Protein AF-A0A6A6PEJ7-F1 (afdb_monomer_lite)

InterPro domains:
  IPR013744 Fusarinine C esterase SidJ [PF08538] (1-229)
  IPR013744 Fusarinine C esterase SidJ [PTHR31591] (1-233)
  IPR029058 Alpha/Beta hydrolase fold [G3DSA:3.40.50.1820] (1-227)
  IPR029058 Alpha/Beta hydrolase fold [SSF53474] (1-220)

Foldseek 3Di:
DAAELRLLVVLCLQQNDLDPDPPDPDDDDDDDDDDDDDDDDPDPPVVVRDRDADLAEEYAAHAQLQLLCCLQQPDVRLVVVLVVLCPVAVVVVNQQDWDPLVQCCSRVNSPDTDGSLVSNLSNCVVQPRSSGQQDQPRDLVVLCSGLLQNCVRRVNYEYAYEHEPAAPSHDPPDPQQVSQVSSVVSNLQSQHFYPPVLHGYQYQAYRVNVPTDPVSVVSNVVSVVVVVVCSVVVVGGRDDND

Radius of gyration: 20.55 Å; chains: 1; bounding box: 44×57×50 Å

Structure (mmCIF, N/CA/C/O backbone):
data_AF-A0A6A6PEJ7-F1
#
_entry.id   AF-A0A6A6PEJ7-F1
#
loop_
_atom_site.group_PDB
_atom_site.id
_atom_site.type_symbol
_atom_site.label_atom_id
_atom_site.label_alt_id
_atom_site.label_comp_id
_atom_site.label_asym_id
_atom_site.label_entity_id
_atom_site.label_seq_id
_atom_site.pdbx_PDB_ins_code
_atom_site.Cartn_x
_atom_site.Cartn_y
_atom_site.Cartn_z
_atom_site.occupancy
_atom_site.B_iso_or_equiv
_atom_site.auth_seq_id
_atom_site.auth_comp_id
_atom_site.auth_asym_id
_atom_site.auth_atom_id
_atom_site.pdbx_PDB_model_num
ATOM 1 N N . MET A 1 1 ? -4.433 -9.647 7.833 1.00 97.25 1 MET A N 1
ATOM 2 C CA . MET A 1 1 ? -3.375 -8.632 8.016 1.00 97.25 1 MET A CA 1
ATOM 3 C C . MET A 1 1 ? -2.346 -8.852 6.930 1.00 97.25 1 MET A C 1
ATOM 5 O O . MET A 1 1 ? -1.822 -9.955 6.850 1.00 97.25 1 MET A O 1
ATOM 9 N N . GLY A 1 2 ? -2.119 -7.848 6.091 1.00 97.88 2 GLY A N 1
ATOM 10 C CA . GLY A 1 2 ? -1.023 -7.830 5.128 1.00 97.88 2 GLY A CA 1
ATOM 11 C C . GLY A 1 2 ? 0.210 -7.179 5.748 1.00 97.88 2 GLY A C 1
ATOM 12 O O . GLY A 1 2 ? 0.082 -6.204 6.489 1.00 97.88 2 GLY A O 1
ATOM 13 N N . HIS A 1 3 ? 1.383 -7.732 5.454 1.00 97.25 3 HIS A N 1
ATOM 14 C CA . HIS A 1 3 ? 2.688 -7.140 5.748 1.00 97.25 3 HIS A CA 1
ATOM 15 C C . HIS A 1 3 ? 3.443 -6.969 4.434 1.00 97.25 3 HIS A C 1
ATOM 17 O O . HIS A 1 3 ? 3.471 -7.923 3.651 1.00 97.25 3 HIS A O 1
ATOM 23 N N . SER A 1 4 ? 4.089 -5.816 4.218 1.00 94.44 4 SER A N 1
ATOM 24 C CA . SER A 1 4 ? 4.912 -5.578 3.023 1.00 94.44 4 SER A CA 1
ATOM 25 C C . SER A 1 4 ? 4.089 -5.853 1.752 1.00 94.44 4 SER A C 1
ATOM 27 O O . SER A 1 4 ? 2.937 -5.424 1.681 1.00 94.44 4 SER A O 1
ATOM 29 N N . THR A 1 5 ? 4.615 -6.645 0.815 1.00 91.38 5 THR A N 1
ATOM 30 C CA . THR A 1 5 ? 3.936 -7.112 -0.410 1.00 91.38 5 THR A CA 1
ATOM 31 C C . THR A 1 5 ? 2.616 -7.865 -0.174 1.00 91.38 5 THR A C 1
ATOM 33 O O . THR A 1 5 ? 1.776 -7.968 -1.065 1.00 91.38 5 THR A O 1
ATOM 36 N N . GLY A 1 6 ? 2.370 -8.377 1.036 1.00 94.69 6 GLY A N 1
ATOM 37 C CA . GLY A 1 6 ? 1.073 -8.953 1.411 1.00 94.69 6 GLY A CA 1
ATOM 38 C C . GLY A 1 6 ? -0.039 -7.905 1.577 1.00 94.69 6 GLY A C 1
ATOM 39 O O . GLY A 1 6 ? -1.221 -8.254 1.689 1.00 94.69 6 GLY A O 1
ATOM 40 N N . CYS A 1 7 ? 0.301 -6.612 1.608 1.00 97.88 7 CYS A N 1
ATOM 41 C CA . CYS A 1 7 ? -0.682 -5.529 1.587 1.00 97.88 7 CYS A CA 1
ATOM 42 C C . CYS A 1 7 ? -1.411 -5.461 0.238 1.00 97.88 7 CYS A C 1
ATOM 44 O O . CYS A 1 7 ? -2.611 -5.196 0.223 1.00 97.88 7 CYS A O 1
ATOM 46 N N . GLN A 1 8 ? -0.725 -5.769 -0.863 1.00 95.69 8 GLN A N 1
ATOM 47 C CA . GLN A 1 8 ? -1.250 -5.838 -2.225 1.00 95.69 8 GLN A CA 1
ATOM 48 C C . GLN A 1 8 ? -2.297 -6.947 -2.294 1.00 95.69 8 GLN A C 1
ATOM 50 O O . GLN A 1 8 ? -3.404 -6.710 -2.759 1.00 95.69 8 GLN A O 1
ATOM 55 N N . ASP A 1 9 ? -2.013 -8.118 -1.717 1.00 94.88 9 ASP A N 1
ATOM 56 C CA . ASP A 1 9 ? -2.973 -9.226 -1.663 1.00 94.88 9 ASP A CA 1
ATOM 57 C C . ASP A 1 9 ? -4.196 -8.879 -0.798 1.00 94.88 9 ASP A C 1
ATOM 59 O O . ASP A 1 9 ? -5.329 -9.213 -1.146 1.00 94.88 9 ASP A O 1
ATOM 63 N N . THR A 1 10 ? -3.990 -8.160 0.313 1.00 97.31 10 THR A N 1
ATOM 64 C CA . THR A 1 10 ? -5.092 -7.674 1.162 1.00 97.31 10 THR A CA 1
ATOM 65 C C . THR A 1 10 ? -5.962 -6.671 0.404 1.00 97.31 10 THR A C 1
ATOM 67 O O . THR A 1 10 ? -7.188 -6.791 0.413 1.00 97.31 10 THR A O 1
ATOM 70 N N . MET A 1 11 ? -5.351 -5.711 -0.294 1.00 97.06 11 MET A N 1
ATOM 71 C CA . MET A 1 11 ? -6.068 -4.766 -1.148 1.00 97.06 11 MET A CA 1
ATOM 72 C C . MET A 1 11 ? -6.797 -5.498 -2.267 1.00 97.06 11 MET A C 1
ATOM 74 O O . MET A 1 11 ? -8.004 -5.327 -2.415 1.00 97.06 11 MET A O 1
ATOM 78 N N . GLN A 1 12 ? -6.123 -6.393 -2.982 1.00 95.44 12 GLN A N 1
ATOM 79 C CA . GLN A 1 12 ? -6.719 -7.173 -4.054 1.00 95.44 12 GLN A CA 1
ATOM 80 C C . GLN A 1 12 ? -7.889 -8.017 -3.553 1.00 95.44 12 GLN A C 1
ATOM 82 O O . GLN A 1 12 ? -8.887 -8.128 -4.262 1.00 95.44 12 GLN A O 1
ATOM 87 N N . TYR A 1 13 ? -7.833 -8.566 -2.335 1.00 95.50 13 TYR A N 1
ATOM 88 C CA . TYR A 1 13 ? -8.953 -9.272 -1.712 1.00 95.50 13 TYR A CA 1
ATOM 89 C C . TYR A 1 13 ? -10.160 -8.354 -1.461 1.00 95.50 13 TYR A C 1
ATOM 91 O O . TYR A 1 13 ? -11.293 -8.746 -1.752 1.00 95.50 13 TYR A O 1
ATOM 99 N N . LEU A 1 14 ? -9.921 -7.141 -0.952 1.00 94.75 14 LEU A N 1
ATOM 100 C CA . LEU A 1 14 ? -10.964 -6.173 -0.601 1.00 94.75 14 LEU A CA 1
ATOM 101 C C . LEU A 1 14 ? -11.572 -5.478 -1.827 1.00 94.75 14 LEU A C 1
ATOM 103 O O . LEU A 1 14 ? -12.790 -5.361 -1.922 1.00 94.75 14 LEU A O 1
ATOM 107 N N . VAL A 1 15 ? -10.740 -5.002 -2.758 1.00 93.44 15 VAL A N 1
ATOM 108 C CA . VAL A 1 15 ? -11.160 -4.129 -3.870 1.00 93.44 15 VAL A CA 1
ATOM 109 C C . VAL A 1 15 ? -11.188 -4.821 -5.229 1.00 93.44 15 VAL A C 1
ATOM 111 O O . VAL A 1 15 ? -11.891 -4.362 -6.141 1.00 93.44 15 VAL A O 1
ATOM 114 N N . GLY A 1 16 ? -10.474 -5.938 -5.371 1.00 86.06 16 GLY A N 1
ATOM 115 C CA . GLY A 1 16 ? -10.508 -6.754 -6.578 1.00 86.06 16 GLY A CA 1
ATOM 116 C C . GLY A 1 16 ? -11.916 -7.282 -6.844 1.00 86.06 16 GLY A C 1
ATOM 117 O O . GLY A 1 16 ? -12.706 -7.513 -5.926 1.00 86.06 16 GLY A O 1
ATOM 118 N N . GLY A 1 17 ? -12.265 -7.446 -8.120 1.00 73.00 17 GLY A N 1
ATOM 119 C CA . GLY A 1 17 ? -13.552 -8.029 -8.484 1.00 73.00 17 GLY A CA 1
ATOM 120 C C . GLY A 1 17 ? -13.703 -9.424 -7.873 1.00 73.00 17 GLY A C 1
ATOM 121 O O . GLY A 1 17 ? -12.785 -10.241 -7.951 1.00 73.00 17 GLY A O 1
ATOM 122 N N . SER A 1 18 ? -14.865 -9.719 -7.284 1.00 53.50 18 SER A N 1
ATOM 123 C CA . SER A 1 18 ? -15.295 -11.107 -7.111 1.00 53.50 18 SER A CA 1
ATOM 124 C C . SER A 1 18 ? -15.441 -11.655 -8.524 1.00 53.50 18 SER A C 1
ATOM 126 O O . SER A 1 18 ? -16.380 -11.288 -9.227 1.00 53.50 18 SER A O 1
ATOM 128 N N . GLY A 1 19 ? -14.447 -12.395 -9.006 1.00 42.75 19 GLY A N 1
ATOM 129 C CA . GLY A 1 19 ? -14.480 -12.961 -10.342 1.00 42.75 19 GLY A CA 1
ATOM 130 C C . GLY A 1 19 ? -15.671 -13.904 -10.462 1.00 42.75 19 GLY A C 1
ATOM 131 O O . GLY A 1 19 ? -15.555 -15.083 -10.154 1.00 42.75 19 GLY A O 1
ATOM 132 N N . GLY A 1 20 ? -16.805 -13.407 -10.957 1.00 33.50 20 GLY A N 1
ATOM 133 C CA . GLY A 1 20 ? -17.580 -14.208 -11.884 1.00 33.50 20 GLY A CA 1
ATOM 134 C C . GLY A 1 20 ? -16.619 -14.488 -13.023 1.00 33.50 20 GLY A C 1
ATOM 135 O O . GLY A 1 20 ? -16.161 -13.544 -13.670 1.00 33.50 20 GLY A O 1
ATOM 136 N N . ALA A 1 21 ? -16.208 -15.747 -13.165 1.00 30.80 21 ALA A N 1
ATOM 137 C CA . ALA A 1 21 ? -15.390 -16.177 -14.281 1.00 30.80 21 ALA A CA 1
ATOM 138 C C . ALA A 1 21 ? -15.953 -15.516 -15.544 1.00 30.80 21 ALA A C 1
ATOM 140 O O . ALA A 1 21 ? -17.129 -15.699 -15.869 1.00 30.80 21 ALA A O 1
ATOM 141 N N . LYS A 1 22 ? -15.145 -14.702 -16.235 1.00 31.23 22 LYS A N 1
ATOM 142 C CA . LYS A 1 22 ? -15.440 -14.436 -17.640 1.00 31.23 22 LYS A CA 1
ATOM 143 C C . LYS A 1 22 ? -15.535 -15.823 -18.254 1.00 31.23 22 LYS A C 1
ATOM 145 O O . LYS A 1 22 ? -14.577 -16.581 -18.127 1.00 31.23 22 LYS A O 1
ATOM 150 N N . ALA A 1 23 ? -16.703 -16.170 -18.790 1.00 33.72 23 ALA A N 1
ATOM 151 C CA . ALA A 1 23 ? -16.893 -17.402 -19.530 1.00 33.72 23 ALA A CA 1
ATOM 152 C C . ALA A 1 23 ? -15.835 -17.410 -20.636 1.00 33.72 23 ALA A C 1
ATOM 154 O O . ALA A 1 23 ? -15.958 -16.701 -21.632 1.00 33.72 23 ALA A O 1
ATOM 155 N N . GLY A 1 24 ? -14.731 -18.106 -20.374 1.00 31.00 24 GLY A N 1
ATOM 156 C CA . GLY A 1 24 ? -13.771 -18.458 -21.391 1.00 31.00 24 GLY A CA 1
ATOM 157 C C . GLY A 1 24 ? -14.501 -19.404 -22.318 1.00 31.00 24 GLY A C 1
ATOM 158 O O . GLY A 1 24 ? -15.111 -20.368 -21.857 1.00 31.00 24 GLY A O 1
ATOM 159 N N . ASP A 1 25 ? -14.487 -19.059 -23.595 1.00 34.16 25 ASP A N 1
ATOM 160 C CA . ASP A 1 25 ? -14.886 -19.913 -24.698 1.00 34.16 25 ASP A CA 1
ATOM 161 C C . ASP A 1 25 ? -14.076 -21.216 -24.601 1.00 34.16 25 ASP A C 1
ATOM 163 O O . ASP A 1 25 ? -12.908 -21.289 -24.988 1.00 34.16 25 ASP A O 1
ATOM 167 N N . ALA A 1 26 ? -14.649 -22.212 -23.924 1.00 35.78 26 ALA A N 1
ATOM 168 C CA . ALA A 1 26 ? -14.044 -23.516 -23.749 1.00 35.78 26 ALA A CA 1
ATOM 169 C C . ALA A 1 26 ? -14.282 -24.290 -25.042 1.00 35.78 26 ALA A C 1
ATOM 171 O O . ALA A 1 26 ? -15.325 -24.915 -25.226 1.00 35.78 26 ALA A O 1
ATOM 172 N N . GLY A 1 27 ? -13.298 -24.216 -25.938 1.00 30.84 27 GLY A N 1
ATOM 173 C CA . GLY A 1 27 ? -13.184 -25.137 -27.055 1.00 30.84 27 GLY A CA 1
ATOM 174 C C . GLY A 1 27 ? -13.257 -26.575 -26.546 1.00 30.84 27 GLY A C 1
ATOM 175 O O . GLY A 1 27 ? -12.476 -26.990 -25.685 1.00 30.84 27 GLY A O 1
ATOM 176 N N . GLU A 1 28 ? -14.227 -27.319 -27.069 1.00 32.16 28 GLU A N 1
ATOM 177 C CA . GLU A 1 28 ? -14.393 -28.744 -26.827 1.00 32.16 28 GLU A CA 1
ATOM 178 C C . GLU A 1 28 ? -13.111 -29.495 -27.211 1.00 32.16 28 GLU A C 1
ATOM 180 O O . GLU A 1 28 ? -12.709 -29.543 -28.373 1.00 32.16 28 GLU A O 1
ATOM 185 N N . SER A 1 29 ? -12.486 -30.142 -26.233 1.00 31.77 29 SER A N 1
ATOM 186 C CA . SER A 1 29 ? -11.655 -31.314 -26.488 1.00 31.77 29 SER A CA 1
ATOM 187 C C . SER A 1 29 ? -11.998 -32.358 -25.435 1.00 31.77 29 SER A C 1
ATOM 189 O O . SER A 1 29 ? -11.681 -32.230 -24.255 1.00 31.77 29 SER A O 1
ATOM 191 N N . GLY A 1 30 ? -12.774 -33.350 -25.866 1.00 31.81 30 GLY A N 1
ATOM 192 C CA . GLY A 1 30 ? -13.192 -34.461 -25.030 1.00 31.81 30 GLY A CA 1
ATOM 193 C C . GLY A 1 30 ? -12.045 -35.431 -24.785 1.00 31.81 30 GLY A C 1
ATOM 194 O O . GLY A 1 30 ? -11.348 -35.806 -25.725 1.00 31.81 30 GLY A O 1
ATOM 195 N N . VAL A 1 31 ? -11.911 -35.882 -23.538 1.00 33.41 31 VAL A N 1
ATOM 196 C CA . VAL A 1 31 ? -11.365 -37.204 -23.219 1.00 33.41 31 VAL A CA 1
ATOM 197 C C . VAL A 1 31 ? -12.094 -37.744 -21.984 1.00 33.41 31 VAL A C 1
ATOM 199 O O . VAL A 1 31 ? -12.173 -37.079 -20.952 1.00 33.41 31 VAL A O 1
ATOM 202 N N . ASP A 1 32 ? -12.648 -38.944 -22.135 1.00 33.06 32 ASP A N 1
ATOM 203 C CA . ASP A 1 32 ? -13.360 -39.726 -21.127 1.00 33.06 32 ASP A CA 1
ATOM 204 C C . ASP A 1 32 ? -12.475 -40.182 -19.954 1.00 33.06 32 ASP A C 1
ATOM 206 O O . ASP A 1 32 ? -11.323 -40.574 -20.139 1.00 33.06 32 ASP A O 1
ATOM 210 N N . GLY A 1 33 ? -13.099 -40.299 -18.774 1.00 28.41 33 GLY A N 1
ATOM 211 C CA . GLY A 1 33 ? -12.807 -41.389 -17.836 1.00 28.41 33 GLY A CA 1
ATOM 212 C C . GLY A 1 33 ? -12.278 -40.998 -16.454 1.00 28.41 33 GLY A C 1
ATOM 213 O O . GLY A 1 33 ? -11.084 -40.794 -16.279 1.00 28.41 33 GLY A O 1
ATOM 214 N N . ALA A 1 34 ? -13.163 -41.014 -15.450 1.00 30.83 34 ALA A N 1
ATOM 215 C CA . ALA A 1 34 ? -13.108 -41.912 -14.281 1.00 30.83 34 ALA A CA 1
ATOM 216 C C . ALA A 1 34 ? -13.987 -41.366 -13.140 1.00 30.83 34 ALA A C 1
ATOM 218 O O . ALA A 1 34 ? -13.735 -40.300 -12.583 1.00 30.83 34 ALA A O 1
ATOM 219 N N . MET A 1 35 ? -15.026 -42.127 -12.788 1.00 38.50 35 MET A N 1
ATOM 220 C CA . MET A 1 35 ? -15.861 -41.906 -11.607 1.00 38.50 35 MET A CA 1
ATOM 221 C C . MET A 1 35 ? -15.032 -42.067 -10.329 1.00 38.50 35 MET A C 1
ATOM 223 O O . MET A 1 35 ? -14.482 -43.142 -10.093 1.00 38.50 35 MET A O 1
ATOM 227 N N . VAL A 1 36 ? -15.016 -41.041 -9.476 1.00 36.97 36 VAL A N 1
ATOM 228 C CA . VAL A 1 36 ? -14.641 -41.179 -8.065 1.00 36.97 36 VAL A CA 1
ATOM 229 C C . VAL A 1 36 ? -15.663 -40.431 -7.208 1.00 36.97 36 VAL A C 1
ATOM 231 O O . VAL A 1 36 ? -15.794 -39.215 -7.292 1.00 36.97 36 VAL A O 1
ATOM 234 N N . ASP A 1 37 ? -16.419 -41.241 -6.471 1.00 31.56 37 ASP A N 1
ATOM 235 C CA . ASP A 1 37 ? -17.100 -41.029 -5.189 1.00 31.56 37 ASP A CA 1
ATOM 236 C C . ASP A 1 37 ? -17.475 -39.585 -4.782 1.00 31.56 37 ASP A C 1
ATOM 238 O O . ASP A 1 37 ? -16.642 -38.777 -4.366 1.00 31.56 37 ASP A O 1
ATOM 242 N N . GLN A 1 38 ? -18.775 -39.280 -4.860 1.00 34.19 38 GLN A N 1
ATOM 243 C CA . GLN A 1 38 ? -19.366 -38.034 -4.375 1.00 34.19 38 GLN A CA 1
ATOM 244 C C . GLN A 1 38 ? -19.678 -38.149 -2.877 1.00 34.19 38 GLN A C 1
ATOM 246 O O . GLN A 1 38 ? -20.780 -38.521 -2.484 1.00 34.19 38 GLN A O 1
ATOM 251 N N . GLY A 1 39 ? -18.710 -37.777 -2.039 1.00 30.83 39 GLY A N 1
ATOM 252 C CA . GLY A 1 39 ? -18.982 -37.388 -0.658 1.00 30.83 39 GLY A CA 1
ATOM 253 C C . GLY A 1 39 ? -19.657 -36.014 -0.626 1.00 30.83 39 GLY A C 1
ATOM 254 O O . GLY A 1 39 ? -19.090 -35.027 -1.100 1.00 30.83 39 GLY A O 1
ATOM 255 N N . GLU A 1 40 ? -20.873 -35.969 -0.087 1.00 42.22 40 GLU A N 1
ATOM 256 C CA . GLU A 1 40 ? -21.742 -34.798 0.048 1.00 42.22 40 GLU A CA 1
ATOM 257 C C . GLU A 1 40 ? -20.996 -33.556 0.575 1.00 42.22 40 GLU A C 1
ATOM 259 O O . GLU A 1 40 ? -20.579 -33.476 1.730 1.00 42.22 40 GLU A O 1
ATOM 264 N N . ARG A 1 41 ? -20.855 -32.539 -0.281 1.00 43.00 41 ARG A N 1
ATOM 265 C CA . ARG A 1 41 ? -20.676 -31.149 0.147 1.00 43.00 41 ARG A CA 1
ATOM 266 C C . ARG A 1 41 ? -21.837 -30.351 -0.413 1.00 43.00 41 ARG A C 1
ATOM 268 O O . ARG A 1 41 ? -21.814 -29.934 -1.570 1.00 43.00 41 ARG A O 1
ATOM 275 N N . GLU A 1 42 ? -22.853 -30.158 0.419 1.00 42.88 42 GLU A N 1
ATOM 276 C CA . GLU A 1 42 ? -23.918 -29.191 0.183 1.00 42.88 42 GLU A CA 1
ATOM 277 C C . GLU A 1 42 ? -23.319 -27.778 0.168 1.00 42.88 42 GLU A C 1
ATOM 279 O O . GLU A 1 42 ? -23.178 -27.105 1.184 1.00 42.88 42 GLU A O 1
ATOM 284 N N . GLY A 1 43 ? -22.914 -27.338 -1.017 1.0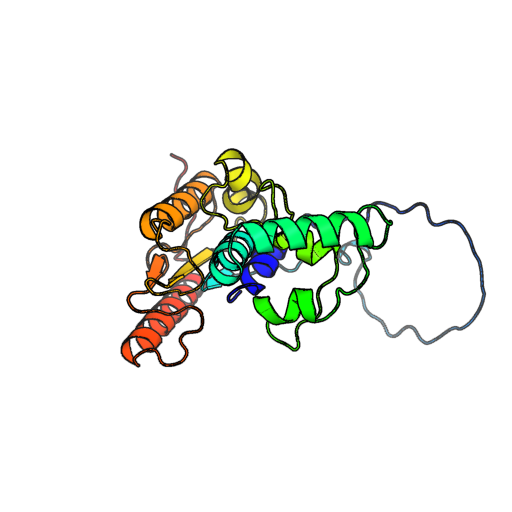0 39.84 43 GLY A N 1
ATOM 285 C CA . GLY A 1 43 ? -22.580 -25.958 -1.322 1.00 39.84 43 GLY A CA 1
ATOM 286 C C . GLY A 1 43 ? -23.082 -25.684 -2.727 1.00 39.84 43 GLY A C 1
ATOM 287 O O . GLY A 1 43 ? -22.562 -26.240 -3.696 1.00 39.84 43 GLY A O 1
ATOM 288 N N . THR A 1 44 ? -24.141 -24.885 -2.848 1.00 37.22 44 THR A N 1
ATOM 289 C CA . THR A 1 44 ? -24.693 -24.528 -4.160 1.00 37.22 44 THR A CA 1
ATOM 290 C C . THR A 1 44 ? -23.616 -23.851 -5.018 1.00 37.22 44 THR A C 1
ATOM 292 O O . THR A 1 44 ? -22.752 -23.135 -4.513 1.00 37.22 44 THR A O 1
ATOM 295 N N . SER A 1 45 ? -23.670 -24.049 -6.338 1.00 44.03 45 SER A N 1
ATOM 296 C CA . SER A 1 45 ? -22.759 -23.445 -7.328 1.00 44.03 45 SER A CA 1
ATOM 297 C C . SER A 1 45 ? -22.617 -21.913 -7.221 1.00 44.03 45 SER A C 1
ATOM 299 O O . SER A 1 45 ? -21.693 -21.357 -7.808 1.00 44.03 45 SER A O 1
ATOM 301 N N . ALA A 1 46 ? -23.510 -21.235 -6.493 1.00 43.69 46 ALA A N 1
ATOM 302 C CA . ALA A 1 46 ? -23.479 -19.796 -6.247 1.00 43.69 46 ALA A CA 1
ATOM 303 C C . ALA A 1 46 ? -22.411 -19.356 -5.225 1.00 43.69 46 ALA A C 1
ATOM 305 O O . ALA A 1 46 ? -22.063 -18.178 -5.192 1.00 43.69 46 ALA A O 1
ATOM 306 N N . ASP A 1 47 ? -21.879 -20.274 -4.410 1.00 45.97 47 ASP A N 1
ATOM 307 C CA . ASP A 1 47 ? -20.882 -19.953 -3.376 1.00 45.97 47 ASP A CA 1
ATOM 308 C C . ASP A 1 47 ? -19.432 -20.047 -3.895 1.00 45.97 47 ASP A C 1
ATOM 310 O O . ASP A 1 47 ? -18.492 -19.490 -3.327 1.00 45.97 47 ASP A O 1
ATOM 314 N N . ARG A 1 48 ? -19.236 -20.692 -5.054 1.00 41.38 48 ARG A N 1
ATOM 315 C CA . ARG A 1 48 ? -17.942 -20.796 -5.746 1.00 41.38 48 ARG A CA 1
ATOM 316 C C . ARG A 1 48 ? -17.611 -19.490 -6.476 1.00 41.38 48 ARG A C 1
ATOM 318 O O . ARG A 1 48 ? -17.641 -19.425 -7.699 1.00 41.38 48 ARG A O 1
ATOM 325 N N . GLY A 1 49 ? -17.325 -18.431 -5.727 1.00 58.09 49 GLY A N 1
ATOM 326 C CA . GLY A 1 49 ? -16.913 -17.144 -6.303 1.00 58.09 49 GLY A CA 1
ATOM 327 C C . GLY A 1 49 ? -17.046 -15.943 -5.374 1.00 58.09 49 GLY A C 1
ATOM 328 O O . GLY A 1 49 ? -16.501 -14.877 -5.673 1.00 58.09 49 GLY A O 1
ATOM 329 N N . ARG A 1 50 ? -17.729 -16.090 -4.231 1.00 76.19 50 ARG A N 1
ATOM 330 C CA . ARG A 1 50 ? -17.842 -15.018 -3.244 1.00 76.19 50 ARG A CA 1
ATOM 331 C C . ARG A 1 50 ? -16.734 -15.155 -2.206 1.00 76.19 50 ARG A C 1
ATOM 333 O O . ARG A 1 50 ? -16.650 -16.141 -1.484 1.00 76.19 50 ARG A O 1
ATOM 340 N N . ARG A 1 51 ? -15.866 -14.147 -2.141 1.00 87.69 51 ARG A N 1
ATOM 341 C CA . ARG A 1 51 ? -14.843 -14.049 -1.096 1.00 87.69 51 ARG A CA 1
ATOM 342 C C . ARG A 1 51 ? -15.528 -13.932 0.274 1.00 87.69 51 ARG A C 1
ATOM 344 O O . ARG A 1 51 ? -16.435 -13.102 0.397 1.00 87.69 51 ARG A O 1
ATOM 351 N N . PRO A 1 52 ? -15.121 -14.719 1.287 1.00 91.44 52 PRO A N 1
ATOM 352 C CA . PRO A 1 52 ? -15.601 -14.549 2.652 1.00 91.44 52 PRO A CA 1
ATOM 353 C C . PRO A 1 52 ? -15.463 -13.104 3.142 1.00 91.44 52 PRO A C 1
ATOM 355 O O . PRO A 1 52 ? -14.472 -12.426 2.854 1.00 91.44 52 PRO A O 1
ATOM 358 N N . LYS A 1 53 ? -16.452 -12.634 3.901 1.00 91.31 53 LYS A N 1
ATOM 359 C CA . LYS A 1 53 ? -16.366 -11.335 4.573 1.00 91.31 53 LYS A CA 1
ATOM 360 C C . LYS A 1 53 ? -15.213 -11.357 5.587 1.00 91.31 53 LYS A C 1
ATOM 362 O O . LYS A 1 53 ? -14.996 -12.368 6.247 1.00 91.31 53 LYS A O 1
ATOM 367 N N . LEU A 1 54 ? -14.510 -10.232 5.713 1.00 94.62 54 LEU A N 1
ATOM 368 C CA . LEU A 1 54 ? -13.522 -10.000 6.767 1.00 94.62 54 LEU A CA 1
ATOM 369 C C . LEU A 1 54 ? -14.108 -9.061 7.827 1.00 94.62 54 LEU A C 1
ATOM 371 O O . LEU A 1 54 ? -14.695 -8.038 7.474 1.00 94.62 54 LEU A O 1
ATOM 375 N N . ASP A 1 55 ? -13.895 -9.368 9.105 1.00 96.44 55 ASP A N 1
ATOM 376 C CA . ASP A 1 55 ? -14.298 -8.497 10.224 1.00 96.44 55 ASP A CA 1
ATOM 377 C C . ASP A 1 55 ? -13.351 -7.302 10.423 1.00 96.44 55 ASP A C 1
ATOM 379 O O . ASP A 1 55 ? -13.676 -6.349 11.122 1.00 96.44 55 ASP A O 1
ATOM 383 N N . GLY A 1 56 ? -12.183 -7.327 9.777 1.00 97.31 56 GLY A N 1
ATOM 384 C CA . GLY A 1 56 ? -11.239 -6.217 9.745 1.00 97.31 56 GLY A CA 1
ATOM 385 C C . GLY A 1 56 ? -10.021 -6.504 8.871 1.00 97.31 56 GLY A C 1
ATOM 386 O O . GLY A 1 56 ? -9.678 -7.659 8.603 1.00 97.31 56 GLY A O 1
ATOM 387 N N . ALA A 1 57 ? -9.343 -5.446 8.434 1.00 98.31 57 ALA A N 1
ATOM 388 C CA . ALA A 1 57 ? -8.117 -5.523 7.651 1.00 98.31 57 ALA A CA 1
ATOM 389 C C . ALA A 1 57 ? -7.035 -4.597 8.217 1.00 98.31 57 ALA A C 1
ATOM 391 O O . ALA A 1 57 ? -7.285 -3.445 8.556 1.00 98.31 57 ALA A O 1
ATOM 392 N N . ILE A 1 58 ? -5.804 -5.103 8.281 1.00 98.81 58 ILE A N 1
ATOM 393 C CA . ILE A 1 58 ? -4.623 -4.342 8.701 1.00 98.81 58 ILE A CA 1
ATOM 394 C C . ILE A 1 58 ? -3.628 -4.371 7.549 1.00 98.81 58 ILE A C 1
ATOM 396 O O . ILE A 1 58 ? -3.313 -5.461 7.061 1.00 98.81 58 ILE A O 1
ATOM 400 N N . LEU A 1 59 ? -3.143 -3.197 7.153 1.00 98.81 59 LEU A N 1
ATOM 401 C CA . LEU A 1 59 ? -2.060 -3.015 6.191 1.00 98.81 59 LEU A CA 1
ATOM 402 C C . LEU A 1 59 ? -0.829 -2.508 6.949 1.00 98.81 59 LEU A C 1
ATOM 404 O O . LEU A 1 59 ? -0.813 -1.356 7.384 1.00 98.81 59 LEU A O 1
ATOM 408 N N . GLN A 1 60 ? 0.174 -3.364 7.150 1.00 98.69 60 GLN A N 1
ATOM 409 C CA . GLN A 1 60 ? 1.405 -3.008 7.858 1.00 98.69 60 GLN A CA 1
ATOM 410 C C . GLN A 1 60 ? 2.590 -2.912 6.897 1.00 98.69 60 GLN A C 1
ATOM 412 O O . GLN A 1 60 ? 2.863 -3.836 6.134 1.00 98.69 60 GLN A O 1
ATOM 417 N N . ALA A 1 61 ? 3.289 -1.778 6.959 1.00 98.06 61 ALA A N 1
ATOM 418 C CA . ALA A 1 61 ? 4.272 -1.358 5.963 1.00 98.06 61 ALA A CA 1
ATOM 419 C C . ALA A 1 61 ? 3.749 -1.464 4.508 1.00 98.06 61 ALA A C 1
ATOM 421 O O . ALA A 1 61 ? 4.386 -2.125 3.684 1.00 98.06 61 ALA A O 1
ATOM 422 N N . PRO A 1 62 ? 2.589 -0.849 4.176 1.00 98.06 62 PRO A N 1
ATOM 423 C CA . PRO A 1 62 ? 2.103 -0.793 2.799 1.00 98.06 62 PRO A CA 1
ATOM 424 C C . PRO A 1 62 ? 2.941 0.211 1.998 1.00 98.06 62 PRO A C 1
ATOM 426 O O . PRO A 1 62 ? 2.601 1.389 1.912 1.00 98.06 62 PRO A O 1
ATOM 429 N N . VAL A 1 63 ? 4.071 -0.249 1.469 1.00 97.12 63 VAL A N 1
ATOM 430 C CA . VAL A 1 63 ? 4.994 0.549 0.650 1.00 97.12 63 VAL A CA 1
ATOM 431 C C . VAL A 1 63 ? 4.807 0.230 -0.829 1.00 97.12 63 VAL A C 1
ATOM 433 O O . VAL A 1 63 ? 4.341 -0.853 -1.185 1.00 97.12 63 VAL A O 1
ATOM 436 N N . SER A 1 64 ? 5.183 1.167 -1.694 1.00 97.56 64 SER A N 1
ATOM 437 C CA . SER A 1 64 ? 5.237 0.927 -3.133 1.00 97.56 64 SER A CA 1
ATOM 438 C C . SER A 1 64 ? 6.428 0.049 -3.497 1.00 97.56 64 SER A C 1
ATOM 440 O O . SER A 1 64 ? 7.575 0.427 -3.254 1.00 97.56 64 SER A O 1
ATOM 442 N N . ASP A 1 65 ? 6.163 -1.092 -4.136 1.00 95.06 65 ASP A N 1
ATOM 443 C CA . ASP A 1 65 ? 7.225 -1.922 -4.706 1.00 95.06 65 ASP A CA 1
ATOM 444 C C . ASP A 1 65 ? 7.968 -1.195 -5.820 1.00 95.06 65 ASP A C 1
ATOM 446 O O . ASP A 1 65 ? 9.184 -1.315 -5.906 1.00 95.06 65 ASP A O 1
ATOM 450 N N . ARG A 1 66 ? 7.278 -0.390 -6.633 1.00 96.12 66 ARG A N 1
ATOM 451 C CA . ARG A 1 66 ? 7.914 0.433 -7.664 1.00 96.12 66 ARG A CA 1
ATOM 452 C C . ARG A 1 66 ? 8.906 1.423 -7.070 1.00 96.12 66 ARG A C 1
ATOM 454 O O . ARG A 1 66 ? 10.044 1.503 -7.523 1.00 96.12 66 ARG A O 1
ATOM 461 N N . GLU A 1 67 ? 8.493 2.194 -6.069 1.00 96.31 67 GLU A N 1
ATOM 462 C CA . GLU A 1 67 ? 9.377 3.184 -5.446 1.00 96.31 67 GLU A CA 1
ATOM 463 C C . GLU A 1 67 ? 10.526 2.498 -4.699 1.00 96.31 67 GLU A C 1
ATOM 465 O O . GLU A 1 67 ? 11.665 2.950 -4.798 1.00 96.31 67 GLU A O 1
ATOM 470 N N . ALA A 1 68 ? 10.263 1.357 -4.053 1.00 93.88 68 ALA A N 1
ATOM 471 C CA . ALA A 1 68 ? 11.297 0.523 -3.450 1.00 93.88 68 ALA A CA 1
ATOM 472 C C . ALA A 1 68 ? 12.281 -0.032 -4.496 1.00 93.88 68 ALA A C 1
ATOM 474 O O . ALA A 1 68 ? 13.491 -0.018 -4.278 1.00 93.88 68 ALA A O 1
ATOM 475 N N . MET A 1 69 ? 11.793 -0.484 -5.654 1.00 92.88 69 MET A N 1
ATOM 476 C CA . MET A 1 69 ? 12.620 -0.939 -6.773 1.00 92.88 69 MET A CA 1
ATOM 477 C C . MET A 1 69 ? 13.525 0.182 -7.280 1.00 92.88 69 MET A C 1
ATOM 479 O O . MET A 1 69 ? 14.718 -0.048 -7.477 1.00 92.88 69 MET A O 1
ATOM 483 N N . VAL A 1 70 ? 12.981 1.386 -7.471 1.00 92.81 70 VAL A N 1
ATOM 484 C CA . VAL A 1 70 ? 13.753 2.554 -7.912 1.00 92.81 70 VAL A CA 1
ATOM 485 C C . VAL A 1 70 ? 14.812 2.932 -6.875 1.00 92.81 70 VAL A C 1
ATOM 487 O O . VAL A 1 70 ? 15.959 3.159 -7.256 1.00 92.81 70 VAL A O 1
ATOM 490 N N . GLU A 1 71 ? 14.472 2.935 -5.584 1.00 91.06 71 GLU A N 1
ATOM 491 C CA . GLU A 1 71 ? 15.412 3.217 -4.488 1.00 91.06 71 GLU A CA 1
ATOM 492 C C . GLU A 1 71 ? 16.548 2.180 -4.426 1.00 91.06 71 GLU A C 1
ATOM 494 O O . GLU A 1 71 ? 17.717 2.529 -4.274 1.00 91.06 71 GLU A O 1
ATOM 499 N N . MET A 1 72 ? 16.225 0.892 -4.577 1.00 88.75 72 MET A N 1
ATOM 500 C CA . MET A 1 72 ? 17.194 -0.202 -4.441 1.00 88.75 72 MET A CA 1
ATOM 501 C C . MET A 1 72 ? 18.079 -0.409 -5.674 1.00 88.75 72 MET A C 1
ATOM 503 O O . MET A 1 72 ? 19.230 -0.830 -5.536 1.00 88.75 72 MET A O 1
ATOM 507 N N . LEU A 1 73 ? 17.536 -0.205 -6.875 1.00 88.69 73 LEU A N 1
ATOM 508 C CA . LEU A 1 73 ? 18.227 -0.474 -8.140 1.00 88.69 73 LEU A CA 1
ATOM 509 C C . LEU A 1 73 ? 18.847 0.787 -8.749 1.00 88.69 73 LEU A C 1
ATOM 511 O O . LEU A 1 73 ? 19.836 0.689 -9.469 1.00 88.69 73 LEU A O 1
ATOM 515 N N . GLY A 1 74 ? 18.272 1.959 -8.477 1.00 90.88 74 GLY A N 1
ATOM 516 C CA . GLY A 1 74 ? 18.511 3.174 -9.246 1.00 90.88 74 GLY A CA 1
ATOM 517 C C . GLY A 1 74 ? 17.680 3.219 -10.536 1.00 90.88 74 GLY A C 1
ATOM 518 O O . GLY A 1 74 ? 17.318 2.192 -11.116 1.00 90.88 74 GLY A O 1
ATOM 519 N N . GLY A 1 75 ? 17.380 4.435 -11.003 1.00 91.94 75 GLY A N 1
ATOM 520 C CA . GLY A 1 75 ? 16.454 4.669 -12.120 1.00 91.94 75 GLY A CA 1
ATOM 521 C C . GLY A 1 75 ? 16.872 4.037 -13.454 1.00 91.94 75 GLY A C 1
ATOM 522 O O . GLY A 1 75 ? 16.020 3.505 -14.168 1.00 91.94 75 GLY A O 1
ATOM 523 N N . ASP A 1 76 ? 18.168 4.036 -13.775 1.00 94.81 76 ASP A N 1
ATOM 524 C CA . ASP A 1 76 ? 18.679 3.469 -15.032 1.00 94.81 76 ASP A CA 1
ATOM 525 C C . ASP A 1 76 ? 18.525 1.943 -15.070 1.00 94.81 76 ASP A C 1
ATOM 527 O O . ASP A 1 76 ? 18.053 1.377 -16.060 1.00 94.81 76 ASP A O 1
ATOM 531 N N . ASP A 1 77 ? 18.880 1.272 -13.972 1.00 93.00 77 ASP A N 1
ATOM 532 C CA . ASP A 1 77 ? 18.777 -0.181 -13.854 1.00 93.00 77 ASP A CA 1
ATOM 533 C C . ASP A 1 77 ? 17.318 -0.635 -13.777 1.00 93.00 77 ASP A C 1
ATOM 535 O O . ASP A 1 77 ? 16.953 -1.617 -14.425 1.00 93.00 77 ASP A O 1
ATOM 539 N N . PHE A 1 78 ? 16.468 0.112 -13.066 1.00 93.94 78 PHE A N 1
ATOM 540 C CA . PHE A 1 78 ? 15.023 -0.103 -13.072 1.00 93.94 78 PHE A CA 1
ATOM 541 C C . PHE A 1 78 ? 14.453 -0.019 -14.497 1.00 93.94 78 PHE A C 1
ATOM 543 O O . PHE A 1 78 ? 13.822 -0.964 -14.970 1.00 93.94 78 PHE A O 1
ATOM 550 N N . SER A 1 79 ? 14.755 1.061 -15.226 1.00 95.94 79 SER A N 1
ATOM 551 C CA . SER A 1 79 ? 14.271 1.272 -16.598 1.00 95.94 79 SER A CA 1
ATOM 552 C C . SER A 1 79 ? 14.776 0.200 -17.566 1.00 95.94 79 SER A C 1
ATOM 554 O O . SER A 1 79 ? 14.051 -0.245 -18.459 1.00 95.94 79 SER A O 1
ATOM 556 N N . ARG A 1 80 ? 16.028 -0.244 -17.396 1.00 95.94 80 ARG A N 1
ATOM 557 C CA . ARG A 1 80 ? 16.594 -1.359 -18.160 1.00 95.94 80 ARG A CA 1
ATOM 558 C C . ARG A 1 80 ? 15.842 -2.660 -17.887 1.00 95.94 80 ARG A C 1
ATOM 560 O O . ARG A 1 80 ? 15.462 -3.326 -18.845 1.00 95.94 80 ARG A O 1
ATOM 567 N N . MET A 1 81 ? 15.609 -3.002 -16.621 1.00 94.75 81 MET A N 1
ATOM 568 C CA . MET A 1 81 ? 14.901 -4.230 -16.250 1.00 94.75 81 MET A CA 1
ATOM 569 C C . MET A 1 81 ? 13.450 -4.226 -16.733 1.00 94.75 81 MET A C 1
ATOM 571 O O . MET A 1 81 ? 12.993 -5.238 -17.252 1.00 94.75 81 MET A O 1
ATOM 575 N N . VAL A 1 82 ? 12.748 -3.093 -16.631 1.00 96.56 82 VAL A N 1
ATOM 576 C CA . VAL A 1 82 ? 11.393 -2.935 -17.182 1.00 96.56 82 VAL A CA 1
ATOM 577 C C . VAL A 1 82 ? 11.380 -3.239 -18.677 1.00 96.56 82 VAL A C 1
ATOM 579 O O . VAL A 1 82 ? 10.593 -4.068 -19.125 1.00 96.56 82 VAL A O 1
ATOM 582 N N . ARG A 1 83 ? 12.291 -2.636 -19.450 1.00 97.81 83 ARG A N 1
ATOM 583 C CA . ARG A 1 83 ? 12.388 -2.892 -20.893 1.00 97.81 83 ARG A CA 1
ATOM 584 C C . ARG A 1 83 ? 12.685 -4.362 -21.200 1.00 97.81 83 ARG A C 1
ATOM 586 O O . ARG A 1 83 ? 12.042 -4.940 -22.066 1.00 97.81 83 ARG A O 1
ATOM 593 N N . GLU A 1 84 ? 13.623 -4.975 -20.479 1.00 96.75 84 GLU A N 1
ATOM 594 C CA . GLU A 1 84 ? 13.964 -6.393 -20.658 1.00 96.75 84 GLU A CA 1
ATOM 595 C C . GLU A 1 84 ? 12.763 -7.309 -20.381 1.00 96.75 84 GLU A C 1
ATOM 597 O O . GLU A 1 84 ? 12.495 -8.213 -21.173 1.00 96.75 84 GLU A O 1
ATOM 602 N N . VAL A 1 85 ? 12.018 -7.066 -19.294 1.00 96.69 85 VAL A N 1
ATOM 603 C CA . VAL A 1 85 ? 10.822 -7.855 -18.958 1.00 96.69 85 VAL A CA 1
ATOM 604 C C . VAL A 1 85 ? 9.716 -7.648 -19.995 1.00 96.69 85 VAL A C 1
ATOM 606 O O . VAL A 1 85 ? 9.095 -8.623 -20.426 1.00 96.69 85 VAL A O 1
ATOM 609 N N . GLN A 1 86 ? 9.504 -6.405 -20.436 1.00 97.75 86 GLN A N 1
ATOM 610 C CA . GLN A 1 86 ? 8.526 -6.071 -21.467 1.00 97.75 86 GLN A CA 1
ATOM 611 C C . GLN A 1 86 ? 8.814 -6.827 -22.772 1.00 97.75 86 GLN A C 1
ATOM 613 O O . GLN A 1 86 ? 7.971 -7.591 -23.234 1.00 97.75 86 GLN A O 1
ATOM 618 N N . GLU A 1 87 ? 10.022 -6.684 -23.320 1.00 98.00 87 GLU A N 1
ATOM 619 C CA . GLU A 1 87 ? 10.381 -7.229 -24.634 1.00 98.00 87 GLU A CA 1
ATOM 620 C C . GLU A 1 87 ? 10.466 -8.765 -24.633 1.00 98.00 87 GLU A C 1
ATOM 622 O O . GLU A 1 87 ? 10.011 -9.425 -25.567 1.00 98.00 87 GLU A O 1
ATOM 627 N N . GLN A 1 88 ? 11.062 -9.365 -23.596 1.00 97.69 88 GLN A N 1
ATOM 628 C CA . GLN A 1 88 ? 11.378 -10.801 -23.602 1.00 97.69 88 GLN A CA 1
ATOM 629 C C . GLN A 1 88 ? 10.252 -11.691 -23.055 1.00 97.69 88 GLN A C 1
ATOM 631 O O . GLN A 1 88 ? 10.249 -12.901 -23.323 1.00 97.69 88 GLN A O 1
ATOM 636 N N . TRP A 1 89 ? 9.317 -11.125 -22.282 1.00 98.06 89 TRP A N 1
ATOM 637 C CA . TRP A 1 89 ? 8.214 -11.880 -21.688 1.00 98.06 89 TRP A CA 1
ATOM 638 C C . TRP A 1 89 ? 6.839 -11.332 -22.043 1.00 98.06 89 TRP A C 1
ATOM 640 O O . TRP A 1 89 ? 6.008 -12.105 -22.511 1.00 98.06 89 TRP A O 1
ATOM 650 N N . ILE A 1 90 ? 6.578 -10.038 -21.846 1.00 97.69 90 ILE A N 1
ATOM 651 C CA . ILE A 1 90 ? 5.228 -9.495 -22.057 1.00 97.69 90 ILE A CA 1
ATOM 652 C C . ILE A 1 90 ? 4.870 -9.496 -23.548 1.00 97.69 90 ILE A C 1
ATOM 654 O O . ILE A 1 90 ? 3.909 -10.155 -23.945 1.00 97.69 90 ILE A O 1
ATOM 658 N N . ASP A 1 91 ? 5.688 -8.860 -24.388 1.00 97.94 91 ASP A N 1
ATOM 659 C CA . ASP A 1 91 ? 5.458 -8.767 -25.837 1.00 97.94 91 ASP A CA 1
ATOM 660 C C . ASP A 1 91 ? 5.575 -10.132 -26.535 1.00 97.94 91 ASP A C 1
ATOM 662 O O . ASP A 1 91 ? 4.967 -10.373 -27.578 1.00 97.94 91 ASP A O 1
ATOM 666 N N . ALA A 1 92 ? 6.321 -11.058 -25.926 1.00 97.94 92 ALA A N 1
ATOM 667 C CA . ALA A 1 92 ? 6.477 -12.432 -26.389 1.00 97.94 92 ALA A CA 1
ATOM 668 C C . ALA A 1 92 ? 5.307 -13.362 -25.996 1.00 97.94 92 ALA A C 1
ATOM 670 O O . ALA A 1 92 ? 5.359 -14.552 -26.307 1.00 97.94 92 ALA A O 1
ATOM 671 N N . GLY A 1 93 ? 4.276 -12.868 -25.297 1.00 97.81 93 GLY A N 1
ATOM 672 C CA . GLY A 1 93 ? 3.124 -13.674 -24.869 1.00 97.81 93 GLY A CA 1
ATOM 673 C C . GLY A 1 93 ? 3.430 -14.660 -23.735 1.00 97.81 93 GLY A C 1
ATOM 674 O O . GLY A 1 93 ? 2.754 -15.674 -23.593 1.00 97.81 93 GLY A O 1
ATOM 675 N N . ARG A 1 94 ? 4.461 -14.377 -22.935 1.00 97.81 94 ARG A N 1
ATOM 676 C CA . ARG A 1 94 ? 4.975 -15.206 -21.832 1.00 97.81 94 ARG A CA 1
ATOM 677 C C . ARG A 1 94 ? 4.755 -14.532 -20.476 1.00 97.81 94 ARG A C 1
ATOM 679 O O . ARG A 1 94 ? 5.624 -14.549 -19.607 1.00 97.81 94 ARG A O 1
ATOM 686 N N . SER A 1 95 ? 3.602 -13.893 -20.299 1.00 97.19 95 SER A N 1
ATOM 687 C CA . SER A 1 95 ? 3.264 -13.137 -19.087 1.00 97.19 95 SER A CA 1
ATOM 688 C C . SER A 1 95 ? 3.214 -14.009 -17.824 1.00 97.19 95 SER A C 1
ATOM 690 O O . SER A 1 95 ? 3.554 -13.539 -16.738 1.00 97.19 95 SER A O 1
ATOM 692 N N . ASP A 1 96 ? 2.844 -15.283 -17.970 1.00 97.38 96 ASP A N 1
ATOM 693 C CA . ASP A 1 96 ? 2.704 -16.237 -16.861 1.00 97.38 96 ASP A CA 1
ATOM 694 C C . ASP A 1 96 ? 4.007 -16.972 -16.515 1.00 97.38 96 ASP A C 1
ATOM 696 O O . ASP A 1 96 ? 4.077 -17.683 -15.510 1.00 97.38 96 ASP A O 1
ATOM 700 N N . ASP A 1 97 ? 5.063 -16.779 -17.306 1.00 96.69 97 ASP A N 1
ATOM 701 C CA . ASP A 1 97 ? 6.359 -17.383 -17.029 1.00 96.69 97 ASP A CA 1
ATOM 702 C C . ASP A 1 97 ? 6.963 -16.783 -15.760 1.00 96.69 97 ASP A C 1
ATOM 704 O O . ASP A 1 97 ? 7.004 -15.564 -15.568 1.00 96.69 97 ASP A O 1
ATOM 708 N N . VAL A 1 98 ? 7.505 -17.653 -14.909 1.00 94.50 98 VAL A N 1
ATOM 709 C CA . VAL A 1 98 ? 8.291 -17.238 -13.746 1.00 94.50 98 VAL A CA 1
ATOM 710 C C . VAL A 1 98 ? 9.592 -16.602 -14.226 1.00 94.50 98 VAL A C 1
ATOM 712 O O . VAL A 1 98 ? 10.365 -17.214 -14.970 1.00 94.50 98 VAL A O 1
ATOM 715 N N . LEU A 1 99 ? 9.853 -15.373 -13.780 1.00 93.25 99 LEU A N 1
ATOM 716 C CA . LEU A 1 99 ? 11.084 -14.675 -14.118 1.00 93.25 99 LEU A CA 1
ATOM 717 C C . LEU A 1 99 ? 12.303 -15.351 -13.474 1.00 93.25 99 LEU A C 1
ATOM 719 O O . LEU A 1 99 ? 12.216 -15.880 -12.360 1.00 93.25 99 LEU A O 1
ATOM 723 N N . PRO A 1 100 ? 13.481 -15.279 -14.121 1.00 90.81 100 PRO A N 1
ATOM 724 C CA . PRO A 1 100 ? 14.725 -15.717 -13.507 1.00 90.81 100 PRO A CA 1
ATOM 725 C C . PRO A 1 100 ? 14.976 -15.016 -12.166 1.00 90.81 100 PRO A C 1
ATOM 727 O O . PRO A 1 100 ? 14.681 -13.830 -11.993 1.00 90.81 100 PRO A O 1
ATOM 730 N N . ALA A 1 101 ? 15.622 -15.716 -11.230 1.00 86.06 101 ALA A N 1
ATOM 731 C CA . ALA A 1 101 ? 15.928 -15.187 -9.898 1.00 86.06 101 ALA A CA 1
ATOM 732 C C . ALA A 1 101 ? 16.773 -13.895 -9.914 1.00 86.06 101 ALA A C 1
ATOM 734 O O . ALA A 1 101 ? 16.795 -13.169 -8.924 1.00 86.06 101 ALA A O 1
ATOM 735 N N . SER A 1 102 ? 17.446 -13.568 -11.023 1.00 84.88 102 SER A N 1
ATOM 736 C CA . SER A 1 102 ? 18.136 -12.284 -11.207 1.00 84.88 102 SER A CA 1
ATOM 737 C C . SER A 1 102 ? 17.194 -11.074 -11.179 1.00 84.88 102 SER A C 1
ATOM 739 O O . SER A 1 102 ? 17.641 -9.991 -10.810 1.00 84.88 102 SER A O 1
ATOM 741 N N . TYR A 1 103 ? 15.915 -11.257 -11.528 1.00 83.44 103 TYR A N 1
ATOM 742 C CA . TYR A 1 103 ? 14.891 -10.209 -11.498 1.00 83.44 103 TYR A CA 1
ATOM 743 C C . TYR A 1 103 ? 14.181 -10.143 -10.143 1.00 83.44 103 TYR A C 1
ATOM 745 O O . TYR A 1 103 ? 14.025 -9.065 -9.580 1.00 83.44 103 TYR A O 1
ATOM 753 N N . ALA A 1 104 ? 13.794 -11.293 -9.584 1.00 71.38 104 ALA A N 1
ATOM 754 C CA . ALA A 1 104 ? 13.041 -11.352 -8.328 1.00 71.38 104 ALA A CA 1
ATOM 755 C C . ALA A 1 104 ? 13.933 -11.247 -7.079 1.00 71.38 104 ALA A C 1
ATOM 757 O O . ALA A 1 104 ? 13.583 -10.605 -6.090 1.00 71.38 104 ALA A O 1
ATOM 758 N N . GLY A 1 105 ? 15.118 -11.860 -7.129 1.00 67.31 105 GLY A N 1
ATOM 759 C CA . GLY A 1 105 ? 15.968 -12.114 -5.968 1.00 67.31 105 GLY A CA 1
ATOM 760 C C . GLY A 1 105 ? 16.573 -10.871 -5.326 1.00 67.31 105 GLY A C 1
ATOM 761 O O . GLY 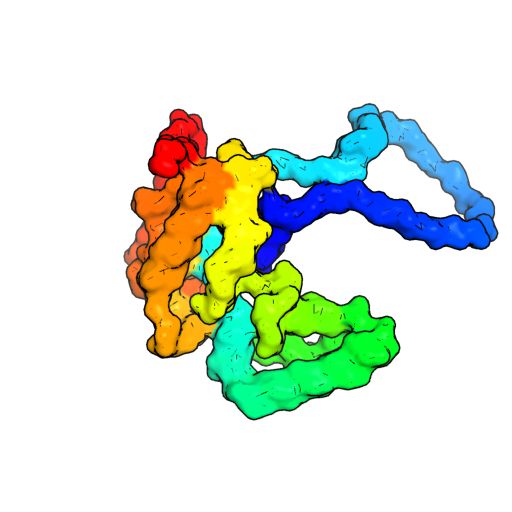A 1 105 ? 16.892 -10.902 -4.136 1.00 67.31 105 GLY A O 1
ATOM 762 N N . LYS A 1 106 ? 16.720 -9.782 -6.093 1.00 62.00 106 LYS A N 1
ATOM 763 C CA . LYS A 1 106 ? 17.193 -8.488 -5.581 1.00 62.00 106 LYS A CA 1
ATOM 764 C C . LYS A 1 106 ? 16.114 -7.711 -4.824 1.00 62.00 106 LYS A C 1
ATOM 766 O O . LYS A 1 106 ? 16.469 -6.901 -3.982 1.00 62.00 106 LYS A O 1
ATOM 771 N N . LEU A 1 107 ? 14.839 -7.967 -5.109 1.00 64.31 107 LEU A N 1
ATOM 772 C CA . LEU A 1 107 ? 13.718 -7.126 -4.681 1.00 64.31 107 LEU A CA 1
ATOM 773 C C . LEU A 1 107 ? 12.850 -7.823 -3.635 1.00 64.31 107 LEU A C 1
ATOM 775 O O . LEU A 1 107 ? 12.582 -7.275 -2.574 1.00 64.31 107 LEU A O 1
ATOM 779 N N . PHE A 1 108 ? 12.509 -9.086 -3.885 1.00 68.81 108 PHE A N 1
ATOM 780 C CA . PHE A 1 108 ? 11.617 -9.881 -3.038 1.00 68.81 108 PHE A CA 1
ATOM 781 C C . PHE A 1 108 ? 12.366 -10.962 -2.247 1.00 68.81 108 PHE A C 1
ATOM 783 O O . PHE A 1 108 ? 11.754 -11.807 -1.598 1.00 68.81 108 PHE A O 1
ATOM 790 N N . GLY A 1 109 ? 13.701 -10.955 -2.305 1.00 67.50 109 GLY A N 1
ATOM 791 C CA . GLY A 1 109 ? 14.567 -11.966 -1.704 1.00 67.50 109 GLY A CA 1
ATOM 792 C C . GLY A 1 109 ? 14.811 -13.175 -2.612 1.00 67.50 109 GLY A C 1
ATOM 793 O O . GLY A 1 109 ? 14.013 -13.516 -3.482 1.00 67.50 109 GLY A O 1
ATOM 794 N N . LYS A 1 110 ? 15.950 -13.848 -2.400 1.00 61.28 110 LYS A N 1
ATOM 795 C CA . LYS A 1 110 ? 16.502 -14.899 -3.284 1.00 61.28 110 LYS A CA 1
ATOM 796 C C . LYS A 1 110 ? 15.591 -16.111 -3.536 1.00 61.28 110 LYS A C 1
ATOM 798 O O . LYS A 1 110 ? 15.877 -16.871 -4.454 1.00 61.28 110 LYS A O 1
ATOM 803 N N . SER A 1 111 ? 14.540 -16.293 -2.740 1.00 60.97 111 SER A N 1
ATOM 804 C CA . SER A 1 111 ? 13.630 -17.445 -2.813 1.00 60.97 111 SER A CA 1
ATOM 805 C C . SER A 1 111 ? 12.241 -17.101 -3.358 1.00 60.97 111 SER A C 1
ATOM 807 O O . SER A 1 111 ? 11.373 -17.969 -3.377 1.00 60.97 111 SER A O 1
ATOM 809 N N . SER A 1 112 ? 12.012 -15.857 -3.782 1.00 75.81 112 SER A N 1
ATOM 810 C CA . SER A 1 112 ? 10.705 -15.417 -4.272 1.00 75.81 112 SER A CA 1
ATOM 811 C C . SER A 1 112 ? 10.579 -15.669 -5.772 1.00 75.81 112 SER A C 1
ATOM 813 O O . SER A 1 112 ? 11.380 -15.173 -6.563 1.00 75.81 112 SER A O 1
ATOM 815 N N . ALA A 1 113 ? 9.569 -16.449 -6.157 1.00 87.31 113 ALA A N 1
ATOM 816 C CA . ALA A 1 113 ? 9.167 -16.636 -7.545 1.00 87.31 113 ALA A CA 1
ATOM 817 C C . ALA A 1 113 ? 8.065 -15.629 -7.894 1.00 87.31 113 ALA A C 1
ATOM 819 O O . ALA A 1 113 ? 7.119 -15.450 -7.130 1.00 87.31 113 ALA A O 1
ATOM 820 N N . VAL A 1 114 ? 8.186 -14.980 -9.048 1.00 91.12 114 VAL A N 1
ATOM 821 C CA . VAL A 1 114 ? 7.210 -14.004 -9.540 1.00 91.12 114 VAL A CA 1
ATOM 822 C C . VAL A 1 114 ? 7.070 -14.180 -11.046 1.00 91.12 114 VAL A C 1
ATOM 824 O O . VAL A 1 114 ? 8.067 -14.392 -11.739 1.00 91.12 114 VAL A O 1
ATOM 827 N N . THR A 1 115 ? 5.839 -14.148 -11.547 1.00 95.00 115 THR A N 1
ATOM 828 C CA . THR A 1 115 ? 5.591 -14.178 -12.991 1.00 95.00 115 THR A CA 1
ATOM 829 C C . THR A 1 115 ? 5.995 -12.851 -13.626 1.00 95.00 115 THR A C 1
ATOM 831 O O . THR A 1 115 ? 6.051 -11.826 -12.940 1.00 95.00 115 THR A O 1
ATOM 834 N N . ALA A 1 116 ? 6.258 -12.843 -14.932 1.00 96.00 116 ALA A N 1
ATOM 835 C CA . ALA A 1 116 ? 6.548 -11.608 -15.659 1.00 96.00 116 ALA A CA 1
ATOM 836 C C . ALA A 1 116 ? 5.420 -10.575 -15.502 1.00 96.00 116 ALA A C 1
ATOM 838 O O . ALA A 1 116 ? 5.694 -9.401 -15.253 1.00 96.00 116 ALA A O 1
ATOM 839 N N . TYR A 1 117 ? 4.163 -11.026 -15.547 1.00 96.56 117 TYR A N 1
ATOM 840 C CA . TYR A 1 117 ? 2.991 -10.190 -15.305 1.00 96.56 117 TYR A CA 1
ATOM 841 C C . TYR A 1 117 ? 3.018 -9.543 -13.920 1.00 96.56 117 TYR A C 1
ATOM 843 O O . TYR A 1 117 ? 2.976 -8.320 -13.824 1.00 96.56 117 TYR A O 1
ATOM 851 N N . ARG A 1 118 ? 3.128 -10.338 -12.843 1.00 94.69 118 ARG A N 1
ATOM 852 C CA . ARG A 1 118 ? 3.100 -9.786 -11.480 1.00 94.69 118 ARG A CA 1
ATOM 853 C C . ARG A 1 118 ? 4.306 -8.885 -11.229 1.00 94.69 118 ARG A C 1
ATOM 855 O O . ARG A 1 118 ? 4.169 -7.862 -10.576 1.00 94.69 118 ARG A O 1
ATOM 862 N N . TRP A 1 119 ? 5.474 -9.211 -11.780 1.00 94.88 119 TRP A N 1
ATOM 863 C CA . TRP A 1 119 ? 6.639 -8.335 -11.674 1.00 94.88 119 TRP A CA 1
ATOM 864 C C . TRP A 1 119 ? 6.387 -6.979 -12.340 1.00 94.88 119 TRP A C 1
ATOM 866 O O . TRP A 1 119 ? 6.656 -5.954 -11.723 1.00 94.88 119 TRP A O 1
ATOM 876 N N . MET A 1 120 ? 5.830 -6.962 -13.557 1.00 96.44 120 MET A N 1
ATOM 877 C CA . MET A 1 120 ? 5.519 -5.716 -14.266 1.00 96.44 120 MET A CA 1
ATOM 878 C C . MET A 1 120 ? 4.406 -4.925 -13.569 1.00 96.44 120 MET A C 1
ATOM 880 O O . MET A 1 120 ? 4.481 -3.705 -13.474 1.00 96.44 120 MET A O 1
ATOM 884 N N . SER A 1 121 ? 3.412 -5.626 -13.026 1.00 96.38 121 SER A N 1
ATOM 885 C CA . SER A 1 121 ? 2.326 -5.065 -12.220 1.00 96.38 121 SER A CA 1
ATOM 886 C C . SER A 1 121 ? 2.838 -4.357 -10.957 1.00 96.38 121 SER A C 1
ATOM 888 O O . SER A 1 121 ? 2.395 -3.254 -10.652 1.00 96.38 121 SER A O 1
ATOM 890 N N . LEU A 1 122 ? 3.820 -4.941 -10.260 1.00 94.69 122 LEU A N 1
ATOM 891 C CA . LEU A 1 122 ? 4.478 -4.331 -9.095 1.00 94.69 122 LEU A CA 1
ATOM 892 C C . LEU A 1 122 ? 5.418 -3.185 -9.498 1.00 94.69 122 LEU A C 1
ATOM 894 O O . LEU A 1 122 ? 5.492 -2.172 -8.806 1.00 94.69 122 LEU A O 1
ATOM 898 N N . ALA A 1 123 ? 6.136 -3.343 -10.615 1.00 95.19 123 ALA A N 1
ATOM 899 C CA . ALA A 1 123 ? 7.051 -2.333 -11.136 1.00 95.19 123 ALA A CA 1
ATOM 900 C C . ALA A 1 123 ? 6.317 -1.097 -11.665 1.00 95.19 123 ALA A C 1
ATOM 902 O O . ALA A 1 123 ? 6.849 -0.003 -11.547 1.00 95.19 123 ALA A O 1
ATOM 903 N N . SER A 1 124 ? 5.118 -1.256 -12.237 1.00 96.88 124 SER A N 1
ATOM 904 C CA . SER A 1 124 ? 4.191 -0.177 -12.611 1.00 96.88 124 SER A CA 1
ATOM 905 C C . SER A 1 124 ? 4.887 1.072 -13.194 1.00 96.88 124 SER A C 1
ATOM 907 O O . SER A 1 124 ? 4.749 2.182 -12.667 1.00 96.88 124 SER A O 1
ATOM 909 N N . PRO A 1 125 ? 5.694 0.925 -14.262 1.00 95.25 125 PRO A N 1
ATOM 910 C CA . PRO A 1 125 ? 6.571 1.994 -14.752 1.00 95.25 125 PRO A CA 1
ATOM 911 C C . PRO A 1 125 ? 5.817 3.259 -15.183 1.00 95.25 125 PRO A C 1
ATOM 913 O O . PRO A 1 125 ? 6.387 4.347 -15.184 1.00 95.25 125 PRO A O 1
ATOM 916 N N . ASP A 1 126 ? 4.538 3.123 -15.529 1.00 94.00 126 ASP A N 1
ATOM 917 C CA . ASP A 1 126 ? 3.627 4.202 -15.903 1.00 94.00 126 ASP A CA 1
ATOM 918 C C . ASP A 1 126 ? 2.547 4.492 -14.842 1.00 94.00 126 ASP A C 1
ATOM 920 O O . ASP A 1 126 ? 1.650 5.303 -15.072 1.00 94.00 126 ASP A O 1
ATOM 924 N N . GLY A 1 127 ? 2.627 3.846 -13.675 1.00 94.19 127 GLY A N 1
ATOM 925 C CA . GLY A 1 127 ? 1.651 3.981 -12.597 1.00 94.19 127 GLY A CA 1
ATOM 926 C C . GLY A 1 127 ? 0.346 3.217 -12.826 1.00 94.19 127 GLY A C 1
ATOM 927 O O . GLY A 1 127 ? -0.606 3.455 -12.089 1.00 94.19 127 GLY A O 1
ATOM 928 N N . THR A 1 128 ? 0.254 2.335 -13.828 1.00 94.56 128 THR A N 1
ATOM 929 C CA . THR A 1 128 ? -0.999 1.633 -14.170 1.00 94.56 128 THR A CA 1
ATOM 930 C C . THR A 1 128 ? -1.038 0.153 -13.784 1.00 94.56 128 THR A C 1
ATOM 932 O O . THR A 1 128 ? -2.024 -0.522 -14.079 1.00 94.56 128 THR A O 1
ATOM 935 N N . GLY A 1 129 ? -0.002 -0.352 -13.110 1.00 95.25 129 GLY A N 1
ATOM 936 C CA . GLY A 1 129 ? 0.079 -1.748 -12.684 1.00 95.25 129 GLY A CA 1
ATOM 937 C C . GLY A 1 129 ? -1.031 -2.149 -11.706 1.00 95.25 129 GLY A C 1
ATOM 938 O O . GLY A 1 129 ? -1.408 -1.384 -10.818 1.00 95.25 129 GLY A O 1
ATOM 939 N N . ASP A 1 130 ? -1.538 -3.376 -11.844 1.00 94.75 130 ASP A N 1
ATOM 940 C CA . ASP A 1 130 ? -2.658 -3.903 -11.048 1.00 94.75 130 ASP A CA 1
ATOM 941 C C . ASP A 1 130 ? -2.322 -4.081 -9.550 1.00 94.75 130 ASP A C 1
ATOM 943 O O . ASP A 1 130 ? -3.224 -4.163 -8.712 1.00 94.75 130 ASP A O 1
ATOM 947 N N . ASP A 1 131 ? -1.033 -4.131 -9.206 1.00 94.94 131 ASP A N 1
ATOM 948 C CA . ASP A 1 131 ? -0.515 -4.242 -7.840 1.00 94.94 131 ASP A CA 1
ATOM 949 C C . ASP A 1 131 ? 0.010 -2.897 -7.284 1.00 94.94 131 ASP A C 1
ATOM 951 O O . ASP A 1 131 ? 0.431 -2.828 -6.126 1.00 94.94 131 ASP A O 1
ATOM 955 N N . ASP A 1 132 ? -0.049 -1.806 -8.057 1.00 96.88 132 ASP A N 1
ATOM 956 C CA . ASP A 1 132 ? 0.419 -0.481 -7.634 1.00 96.88 132 ASP A CA 1
ATOM 957 C C . ASP A 1 132 ? -0.661 0.294 -6.868 1.00 96.88 132 ASP A C 1
ATOM 959 O O . ASP A 1 132 ? -1.348 1.187 -7.373 1.00 96.88 132 ASP A O 1
ATOM 963 N N . TYR A 1 133 ? -0.828 -0.091 -5.604 1.00 97.75 133 TYR A N 1
ATOM 964 C CA . TYR A 1 133 ? -1.774 0.539 -4.680 1.00 97.75 133 TYR A CA 1
ATOM 965 C C . TYR A 1 133 ? -1.169 1.698 -3.879 1.00 97.75 133 TYR A C 1
ATOM 967 O O . TYR A 1 133 ? -1.917 2.519 -3.339 1.00 97.75 133 TYR A O 1
ATOM 975 N N . PHE A 1 134 ? 0.160 1.734 -3.749 1.00 98.25 134 PHE A N 1
ATOM 976 C CA . PHE A 1 134 ? 0.843 2.477 -2.684 1.00 98.25 134 PHE A CA 1
ATOM 977 C C . PHE A 1 134 ? 1.892 3.475 -3.180 1.00 98.25 134 PHE A C 1
ATOM 979 O O . PHE A 1 134 ? 2.531 4.116 -2.349 1.00 98.25 134 PHE A O 1
ATOM 986 N N . SER A 1 135 ? 2.084 3.639 -4.494 1.00 98.38 135 SER A N 1
ATOM 987 C CA . SER A 1 135 ? 2.984 4.684 -4.991 1.00 98.38 135 SER A CA 1
ATOM 988 C C . SER A 1 135 ? 2.521 6.077 -4.563 1.00 98.38 135 SER A C 1
ATOM 990 O O . SER A 1 135 ? 1.328 6.405 -4.561 1.00 98.38 135 SER A O 1
ATOM 992 N N . SER A 1 136 ? 3.473 6.908 -4.146 1.00 98.25 136 SER A N 1
ATOM 993 C CA . SER A 1 136 ? 3.181 8.201 -3.528 1.00 98.25 136 SER A CA 1
ATOM 994 C C . SER A 1 136 ? 2.635 9.232 -4.525 1.00 98.25 136 SER A C 1
ATOM 996 O O . SER A 1 136 ? 1.812 10.087 -4.168 1.00 98.25 136 SER A O 1
ATOM 998 N N . ASP A 1 137 ? 3.024 9.099 -5.792 1.00 97.62 137 ASP A N 1
ATOM 999 C CA . ASP A 1 137 ? 2.627 9.958 -6.908 1.00 97.62 137 ASP A CA 1
ATOM 1000 C C . ASP A 1 137 ? 1.300 9.549 -7.575 1.00 97.62 137 ASP A C 1
ATOM 1002 O O . ASP A 1 137 ? 0.848 10.247 -8.486 1.00 97.62 137 ASP A O 1
ATOM 1006 N N . LEU A 1 138 ? 0.637 8.473 -7.116 1.00 98.06 138 LEU A N 1
ATOM 1007 C CA . LEU A 1 138 ? -0.605 8.020 -7.741 1.00 98.06 138 LEU A CA 1
ATOM 1008 C C . LEU A 1 138 ? -1.655 9.138 -7.725 1.00 98.06 138 LEU A C 1
ATOM 1010 O O . LEU A 1 138 ? -1.897 9.765 -6.673 1.00 98.06 138 LEU A O 1
ATOM 1014 N N . PRO A 1 139 ? -2.323 9.387 -8.866 1.00 96.56 139 PRO A N 1
ATOM 1015 C CA . PRO A 1 139 ? -3.340 10.415 -8.946 1.00 96.56 139 PRO A CA 1
ATOM 1016 C C . PRO A 1 139 ? -4.523 10.040 -8.058 1.00 96.56 139 PRO A C 1
ATOM 1018 O O . PRO A 1 139 ? -4.881 8.871 -7.901 1.00 96.56 139 PRO A O 1
ATOM 1021 N N . GLU A 1 140 ? -5.188 11.052 -7.506 1.00 96.88 140 GLU A N 1
ATOM 1022 C CA . GLU A 1 140 ? -6.328 10.846 -6.611 1.00 96.88 140 GLU A CA 1
ATOM 1023 C C . GLU A 1 140 ? -7.416 9.961 -7.240 1.00 96.88 140 GLU A C 1
ATOM 1025 O O . GLU A 1 140 ? -7.956 9.074 -6.586 1.00 96.88 140 GLU A O 1
ATOM 1030 N N . GLN A 1 141 ? -7.667 10.128 -8.541 1.00 96.06 141 GLN A N 1
ATOM 1031 C CA . GLN A 1 141 ? -8.630 9.328 -9.302 1.00 96.06 141 GLN A CA 1
ATOM 1032 C C . GLN A 1 141 ? -8.318 7.824 -9.273 1.00 96.06 141 GLN A C 1
ATOM 1034 O O . GLN A 1 141 ? -9.239 7.008 -9.283 1.00 96.06 141 GLN A O 1
ATOM 1039 N N . GLN A 1 142 ? -7.041 7.438 -9.231 1.00 96.06 142 GLN A N 1
ATOM 1040 C CA . GLN A 1 142 ? -6.635 6.038 -9.113 1.00 96.06 142 GLN A CA 1
ATOM 1041 C C . GLN A 1 142 ? -6.829 5.528 -7.686 1.00 96.06 142 GLN A C 1
ATOM 1043 O O . GLN A 1 142 ? -7.410 4.461 -7.497 1.00 96.06 142 GLN A O 1
ATOM 1048 N N . LEU A 1 143 ? -6.470 6.328 -6.678 1.00 98.12 143 LEU A N 1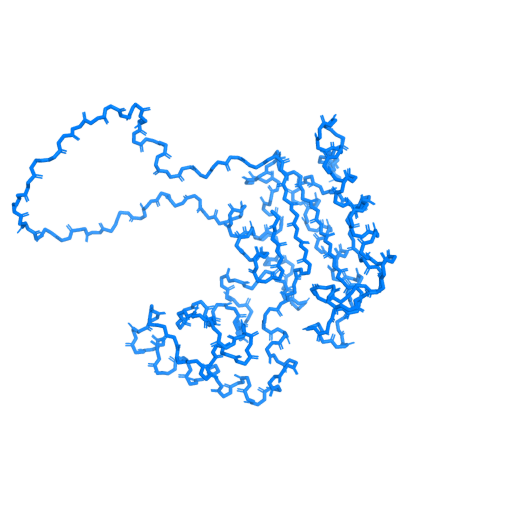
ATOM 1049 C CA . LEU A 1 143 ? -6.723 5.993 -5.272 1.00 98.12 143 LEU A CA 1
ATOM 1050 C C . LEU A 1 143 ? -8.226 5.861 -4.971 1.00 98.12 143 LEU A C 1
ATOM 1052 O O . LEU A 1 143 ? -8.632 5.020 -4.171 1.00 98.12 143 LEU A O 1
ATOM 1056 N N . GLN A 1 144 ? -9.082 6.637 -5.641 1.00 97.44 144 GLN A N 1
ATOM 1057 C CA . GLN A 1 144 ? -10.538 6.505 -5.532 1.00 97.44 144 GLN A CA 1
ATOM 1058 C C . GLN A 1 144 ? -11.053 5.163 -6.086 1.00 97.44 144 GLN A C 1
ATOM 1060 O O . GLN A 1 144 ? -12.037 4.625 -5.578 1.00 97.44 144 GLN A O 1
ATOM 1065 N N . ARG A 1 145 ? -10.385 4.581 -7.093 1.00 95.56 145 ARG A N 1
ATOM 1066 C CA . ARG A 1 145 ? -10.732 3.258 -7.651 1.00 95.56 145 ARG A CA 1
ATOM 1067 C C . ARG A 1 145 ? -10.301 2.100 -6.749 1.00 95.56 145 ARG A C 1
ATOM 1069 O O . ARG A 1 145 ? -10.835 0.999 -6.902 1.00 95.56 145 ARG A O 1
ATOM 1076 N N . THR A 1 146 ? -9.383 2.350 -5.816 1.00 96.69 146 THR A N 1
ATOM 1077 C CA . THR A 1 146 ? -8.875 1.377 -4.844 1.00 96.69 146 THR A CA 1
ATOM 1078 C C . THR A 1 146 ? -9.385 1.716 -3.441 1.00 96.69 146 THR A C 1
ATOM 1080 O O . THR A 1 146 ? -10.488 1.301 -3.084 1.00 96.69 146 THR A O 1
ATOM 1083 N N . PHE A 1 147 ? -8.652 2.517 -2.667 1.00 98.00 147 PHE A N 1
ATOM 1084 C CA . PHE A 1 147 ? -9.023 2.955 -1.319 1.00 98.00 147 PHE A CA 1
ATOM 1085 C C . PHE A 1 147 ? -10.427 3.566 -1.250 1.00 98.00 147 PHE A C 1
ATOM 1087 O O . PHE A 1 147 ? -11.205 3.216 -0.364 1.00 98.00 147 PHE A O 1
ATOM 1094 N N . GLY A 1 148 ? -10.789 4.421 -2.210 1.00 97.12 148 GLY A N 1
ATOM 1095 C CA . GLY A 1 148 ? -12.106 5.068 -2.233 1.00 97.12 148 GLY A CA 1
ATOM 1096 C C . GLY A 1 148 ? -13.260 4.104 -2.524 1.00 97.12 148 GLY A C 1
ATOM 1097 O O . GLY A 1 148 ? -14.413 4.413 -2.235 1.00 97.12 148 GLY A O 1
ATOM 1098 N N . ARG A 1 149 ? -12.977 2.904 -3.045 1.00 95.75 149 ARG A N 1
ATOM 1099 C CA . ARG A 1 149 ? -13.997 1.880 -3.298 1.00 95.75 149 ARG A CA 1
ATOM 1100 C C . ARG A 1 149 ? -14.346 1.066 -2.061 1.00 95.75 149 ARG A C 1
ATOM 1102 O O . ARG A 1 149 ? -15.401 0.432 -2.071 1.00 95.75 149 ARG A O 1
ATOM 1109 N N . LEU A 1 150 ? -13.502 1.077 -1.023 1.00 95.81 150 LEU A N 1
ATOM 1110 C CA . LEU A 1 150 ? -13.640 0.220 0.158 1.00 95.81 150 LEU A CA 1
ATOM 1111 C C . LEU A 1 150 ? -15.016 0.344 0.818 1.00 95.81 150 LEU A C 1
ATOM 1113 O O . LEU A 1 150 ? -15.637 -0.678 1.087 1.00 95.81 150 LEU A O 1
ATOM 1117 N N . GLY A 1 151 ? -15.557 1.556 0.978 1.00 93.75 151 GLY A N 1
ATOM 1118 C CA . GLY A 1 151 ? -16.875 1.741 1.600 1.00 93.75 151 GLY A CA 1
ATOM 1119 C C . GLY A 1 151 ? -18.036 1.162 0.789 1.00 93.75 151 GLY A C 1
ATOM 1120 O O . GLY A 1 151 ? -19.094 0.887 1.339 1.00 93.75 151 GLY A O 1
ATOM 1121 N N . ARG A 1 152 ? -17.844 0.905 -0.510 1.00 92.88 152 ARG A N 1
ATOM 1122 C CA . ARG A 1 152 ? -18.842 0.243 -1.360 1.00 92.88 152 ARG A CA 1
ATOM 1123 C C . ARG A 1 152 ? -18.682 -1.274 -1.382 1.00 92.88 152 ARG A C 1
ATOM 1125 O O . ARG A 1 152 ? -19.676 -1.991 -1.445 1.00 92.88 152 ARG A O 1
ATOM 1132 N N . VAL A 1 153 ? -17.445 -1.764 -1.435 1.00 93.25 153 VAL A N 1
ATOM 1133 C CA . VAL A 1 153 ? -17.154 -3.191 -1.686 1.00 93.25 153 VAL A CA 1
ATOM 1134 C C . VAL A 1 153 ? -16.879 -3.989 -0.415 1.00 93.25 153 VAL A C 1
ATOM 1136 O O . VAL A 1 153 ? -17.079 -5.198 -0.410 1.00 93.25 153 VAL A O 1
ATOM 1139 N N . ALA A 1 154 ? -16.473 -3.311 0.655 1.00 93.12 154 ALA A N 1
ATOM 1140 C CA . ALA A 1 154 ? -16.205 -3.870 1.973 1.00 93.12 154 ALA A CA 1
ATOM 1141 C C . ALA A 1 154 ? -16.754 -2.942 3.090 1.00 93.12 154 ALA A C 1
ATOM 1143 O O . ALA A 1 154 ? -16.010 -2.563 3.995 1.00 93.12 154 ALA A O 1
ATOM 1144 N N . PRO A 1 155 ? -18.050 -2.553 3.047 1.00 91.06 155 PRO A N 1
ATOM 1145 C CA . PRO A 1 155 ? -18.637 -1.551 3.954 1.00 91.06 155 PRO A CA 1
ATOM 1146 C C . PRO A 1 155 ? -18.543 -1.918 5.440 1.00 91.06 155 PRO A C 1
ATOM 1148 O O . PRO A 1 155 ? -18.526 -1.046 6.302 1.00 91.06 155 PRO A O 1
ATOM 1151 N N . GLU A 1 156 ? -18.493 -3.214 5.738 1.00 91.25 156 GLU A N 1
ATOM 1152 C CA . GLU A 1 156 ? -18.485 -3.757 7.097 1.00 91.25 156 GLU A CA 1
ATOM 1153 C C . GLU A 1 156 ? -17.090 -4.219 7.540 1.00 91.25 156 GLU A C 1
ATOM 1155 O O . GLU A 1 156 ? -16.975 -4.911 8.548 1.00 91.25 156 GLU A O 1
ATOM 1160 N N . THR A 1 157 ? -16.041 -3.887 6.781 1.00 95.81 157 THR A N 1
ATOM 1161 C CA . THR A 1 157 ? -14.657 -4.261 7.091 1.00 95.81 157 THR A CA 1
ATOM 1162 C C . THR A 1 157 ? -13.861 -3.007 7.456 1.00 95.81 157 THR A C 1
ATOM 1164 O O . THR A 1 157 ? -13.373 -2.309 6.564 1.00 95.81 157 THR A O 1
ATOM 1167 N N . PRO A 1 158 ? -13.699 -2.704 8.756 1.00 97.25 158 PRO A N 1
ATOM 1168 C CA . PRO A 1 158 ? -12.774 -1.683 9.217 1.00 97.25 158 PRO A CA 1
ATOM 1169 C C . PRO A 1 158 ? -11.354 -1.920 8.708 1.00 97.25 158 PRO A C 1
ATOM 1171 O O . PRO A 1 158 ? -10.867 -3.053 8.697 1.00 97.25 158 PRO A O 1
ATOM 1174 N N . VAL A 1 159 ? -10.671 -0.844 8.328 1.00 98.19 159 VAL A N 1
ATOM 1175 C CA . VAL A 1 159 ? -9.275 -0.880 7.880 1.00 98.19 159 VAL A CA 1
ATOM 1176 C C . VAL A 1 159 ? -8.388 -0.130 8.869 1.00 98.19 159 VAL A C 1
ATOM 1178 O O . VAL A 1 159 ? -8.775 0.912 9.392 1.00 98.19 159 VAL A O 1
ATOM 1181 N N . MET A 1 160 ? -7.178 -0.631 9.104 1.00 98.69 160 MET A N 1
ATOM 1182 C CA . MET A 1 160 ? -6.118 0.082 9.812 1.00 98.69 160 MET A CA 1
ATOM 1183 C C . MET A 1 160 ? -4.840 0.102 8.972 1.00 98.69 160 MET A C 1
ATOM 1185 O O . MET A 1 160 ? -4.406 -0.929 8.454 1.00 98.69 160 MET A O 1
ATOM 1189 N N . LEU A 1 161 ? -4.225 1.279 8.869 1.00 98.75 161 LEU A N 1
ATOM 1190 C CA . LEU A 1 161 ? -2.927 1.481 8.224 1.00 98.75 161 LEU A CA 1
ATOM 1191 C C . LEU A 1 161 ? -1.848 1.592 9.303 1.00 98.75 161 LEU A C 1
ATOM 1193 O O . LEU A 1 161 ? -2.009 2.376 10.233 1.00 98.75 161 LEU A O 1
ATOM 1197 N N . LEU A 1 162 ? -0.754 0.844 9.185 1.00 98.81 162 LEU A N 1
ATOM 1198 C CA . LEU A 1 162 ? 0.407 0.925 10.076 1.00 98.81 162 LEU A CA 1
ATOM 1199 C C . LEU A 1 162 ? 1.660 1.170 9.233 1.00 98.81 162 LEU A C 1
ATOM 1201 O O . LEU A 1 162 ? 2.207 0.239 8.642 1.00 98.81 162 LEU A O 1
ATOM 1205 N N . TYR A 1 163 ? 2.107 2.421 9.158 1.00 98.62 163 TYR A N 1
ATOM 1206 C CA . TYR A 1 163 ? 3.198 2.840 8.278 1.00 98.62 163 TYR A CA 1
ATOM 1207 C C . TYR A 1 163 ? 4.470 3.140 9.078 1.00 98.62 163 TYR A C 1
ATOM 1209 O O . TYR A 1 163 ? 4.434 3.931 10.015 1.00 98.62 163 TYR A O 1
ATOM 1217 N N . GLY A 1 164 ? 5.602 2.522 8.736 1.00 98.38 164 GLY A N 1
ATOM 1218 C CA . GLY A 1 164 ? 6.844 2.690 9.497 1.00 98.38 164 GLY A CA 1
ATOM 1219 C C . GLY A 1 164 ? 7.522 4.040 9.248 1.00 98.38 164 GLY A C 1
ATOM 1220 O O . GLY A 1 164 ? 7.857 4.376 8.108 1.00 98.38 164 GLY A O 1
ATOM 1221 N N . GLU A 1 165 ? 7.788 4.807 10.309 1.00 98.25 165 GLU A N 1
ATOM 1222 C CA . GLU A 1 165 ? 8.505 6.090 10.208 1.00 98.25 165 GLU A CA 1
ATOM 1223 C C . GLU A 1 165 ? 9.895 5.912 9.574 1.00 98.25 165 GLU A C 1
ATOM 1225 O O . GLU A 1 165 ? 10.297 6.671 8.690 1.00 98.25 165 GLU A O 1
ATOM 1230 N N . ARG A 1 166 ? 10.609 4.853 9.967 1.00 97.44 166 ARG A N 1
ATOM 1231 C CA . ARG A 1 166 ? 11.979 4.545 9.535 1.00 97.44 166 ARG A CA 1
ATOM 1232 C C . ARG A 1 166 ? 12.041 3.436 8.486 1.00 97.44 166 ARG A C 1
ATOM 1234 O O . ARG A 1 166 ? 13.097 2.837 8.302 1.00 97.44 166 ARG A O 1
ATOM 1241 N N . ASP A 1 167 ? 10.929 3.166 7.803 1.00 97.56 167 ASP A N 1
ATOM 1242 C CA . ASP A 1 167 ? 10.883 2.184 6.720 1.00 97.56 167 ASP A CA 1
ATOM 1243 C C . ASP A 1 167 ? 11.902 2.537 5.626 1.00 97.56 167 ASP A C 1
ATOM 1245 O O . ASP A 1 167 ? 11.836 3.624 5.041 1.00 97.56 167 ASP A O 1
ATOM 1249 N N . GLN A 1 168 ? 12.858 1.629 5.420 1.00 94.50 168 GLN A N 1
ATOM 1250 C CA . GLN A 1 168 ? 14.026 1.791 4.559 1.00 94.50 168 GLN A CA 1
ATOM 1251 C C . GLN A 1 168 ? 13.749 1.562 3.069 1.00 94.50 168 GLN A C 1
ATOM 1253 O O . GLN A 1 168 ? 14.639 1.796 2.260 1.00 94.50 168 GLN A O 1
ATOM 1258 N N . TYR A 1 169 ? 12.560 1.073 2.707 1.00 94.00 169 TYR A N 1
ATOM 1259 C CA . TYR A 1 169 ? 12.168 0.888 1.305 1.00 94.00 169 TYR A CA 1
ATOM 1260 C C . TYR A 1 169 ? 11.433 2.099 0.733 1.00 94.00 169 TYR A C 1
ATOM 1262 O O . TYR A 1 169 ? 11.114 2.129 -0.451 1.00 94.00 169 TYR A O 1
ATOM 1270 N N . VAL A 1 170 ? 11.151 3.096 1.571 1.00 96.19 170 VAL A N 1
ATOM 1271 C CA . VAL A 1 170 ? 10.466 4.317 1.162 1.00 96.19 170 VAL A CA 1
ATOM 1272 C C . VAL A 1 170 ? 11.517 5.376 0.826 1.00 96.19 170 VAL A C 1
ATOM 1274 O O . VAL A 1 170 ? 12.302 5.722 1.717 1.00 96.19 170 VAL A O 1
ATOM 1277 N N . PRO A 1 171 ? 11.528 5.926 -0.400 1.00 94.94 171 PRO A N 1
ATOM 1278 C CA . PRO A 1 171 ? 12.496 6.946 -0.780 1.00 94.94 171 PRO A CA 1
ATOM 1279 C C . PRO A 1 171 ? 12.456 8.171 0.136 1.00 94.94 171 PRO A C 1
ATOM 1281 O O . PRO A 1 171 ? 11.391 8.608 0.579 1.00 94.94 171 PRO A O 1
ATOM 1284 N N . GLY A 1 172 ? 13.617 8.786 0.372 1.00 94.94 172 GLY A N 1
ATOM 1285 C CA . GLY A 1 172 ? 13.748 9.913 1.307 1.00 94.94 172 GLY A CA 1
ATOM 1286 C C . GLY A 1 172 ? 12.982 11.186 0.919 1.00 94.94 172 GLY A C 1
ATOM 1287 O O . GLY A 1 172 ? 12.805 12.066 1.756 1.00 94.94 172 GLY A O 1
ATOM 1288 N N . TRP A 1 173 ? 12.528 11.297 -0.333 1.00 95.06 173 TRP A N 1
ATOM 1289 C CA . TRP A 1 173 ? 11.719 12.419 -0.821 1.00 95.06 173 TRP A CA 1
ATOM 1290 C C . TRP A 1 173 ? 10.215 12.260 -0.540 1.00 95.06 173 TRP A C 1
ATOM 1292 O O . TRP A 1 173 ? 9.466 13.222 -0.711 1.00 95.06 173 TRP A O 1
ATOM 1302 N N . VAL A 1 174 ? 9.760 11.078 -0.107 1.00 98.12 174 VAL A N 1
ATOM 1303 C CA . VAL A 1 174 ? 8.349 10.822 0.205 1.00 98.12 174 VAL A CA 1
ATOM 1304 C C . VAL A 1 174 ? 8.003 11.369 1.591 1.00 98.12 174 VAL A C 1
ATOM 1306 O O . VAL A 1 174 ? 8.526 10.912 2.609 1.00 98.12 174 VAL A O 1
ATOM 1309 N N . ASP A 1 175 ? 7.044 12.294 1.650 1.00 98.06 175 ASP A N 1
ATOM 1310 C CA . ASP A 1 175 ? 6.407 12.704 2.905 1.00 98.06 175 ASP A CA 1
ATOM 1311 C C . ASP A 1 175 ? 5.415 11.621 3.363 1.00 98.06 175 ASP A C 1
ATOM 1313 O O . ASP A 1 175 ? 4.260 11.562 2.926 1.00 98.06 175 ASP A O 1
ATOM 1317 N N . LYS A 1 176 ? 5.887 10.738 4.249 1.00 98.19 176 LYS A N 1
ATOM 1318 C CA . LYS A 1 176 ? 5.124 9.594 4.776 1.00 98.19 176 LYS A CA 1
ATOM 1319 C C . LYS A 1 176 ? 3.857 10.031 5.514 1.00 98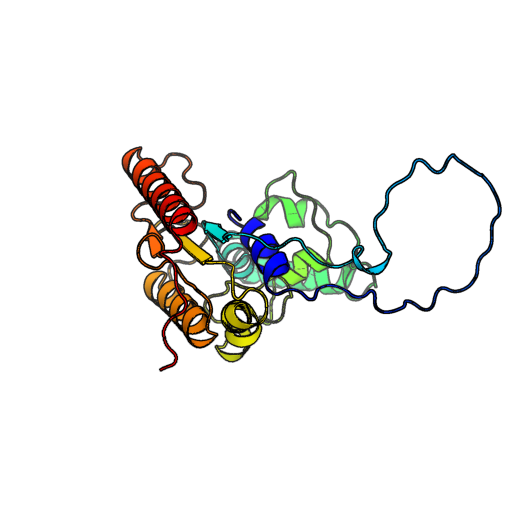.19 176 LYS A C 1
ATOM 1321 O O . LYS A 1 176 ? 2.821 9.377 5.397 1.00 98.19 176 LYS A O 1
ATOM 1326 N N . GLU A 1 177 ? 3.911 11.135 6.258 1.00 98.00 177 GLU A N 1
ATOM 1327 C CA . GLU A 1 177 ? 2.752 11.646 6.992 1.00 98.00 177 GLU A CA 1
ATOM 1328 C C . GLU A 1 177 ? 1.683 12.178 6.041 1.00 98.00 177 GLU A C 1
ATOM 1330 O O . GLU A 1 177 ? 0.499 11.863 6.195 1.00 98.00 177 GLU A O 1
ATOM 1335 N N . ALA A 1 178 ? 2.086 12.971 5.044 1.00 98.44 178 ALA A N 1
ATOM 1336 C CA . ALA A 1 178 ? 1.177 13.457 4.015 1.00 98.44 178 ALA A CA 1
ATOM 1337 C C . ALA A 1 178 ? 0.583 12.310 3.194 1.00 98.44 178 ALA A C 1
ATOM 1339 O O . ALA A 1 178 ? -0.615 12.336 2.904 1.00 98.44 178 ALA A O 1
ATOM 1340 N N . LEU A 1 179 ? 1.378 11.284 2.885 1.00 98.62 179 LEU A N 1
ATOM 1341 C CA . LEU A 1 179 ? 0.932 10.106 2.148 1.00 98.62 179 LEU A CA 1
ATOM 1342 C C . LEU A 1 179 ? -0.143 9.321 2.912 1.00 98.62 179 LEU A C 1
ATOM 1344 O O . LEU A 1 179 ? -1.237 9.099 2.388 1.00 98.62 179 LEU A O 1
ATOM 1348 N N . VAL A 1 180 ? 0.110 8.979 4.180 1.00 98.56 180 VAL A N 1
ATOM 1349 C CA . VAL A 1 180 ? -0.876 8.278 5.020 1.00 98.56 180 VAL A CA 1
ATOM 1350 C C . VAL A 1 180 ? -2.132 9.128 5.219 1.00 98.56 180 VAL A C 1
ATOM 1352 O O . VAL A 1 180 ? -3.246 8.604 5.166 1.00 98.56 180 VAL A O 1
ATOM 1355 N N . ARG A 1 181 ? -1.986 10.451 5.380 1.00 98.38 181 ARG A N 1
ATOM 1356 C CA . ARG A 1 181 ? -3.121 11.381 5.484 1.00 98.38 181 ARG A CA 1
ATOM 1357 C C . ARG A 1 181 ? -3.956 11.417 4.201 1.00 98.38 181 ARG A C 1
ATOM 1359 O O . ARG A 1 181 ? -5.184 11.411 4.290 1.00 98.38 181 ARG A O 1
ATOM 1366 N N . LYS A 1 182 ? -3.315 11.415 3.026 1.00 98.50 182 LYS A N 1
ATOM 1367 C CA . LYS A 1 182 ? -3.974 11.339 1.711 1.00 98.50 182 LYS A CA 1
ATOM 1368 C C . LYS A 1 182 ? -4.800 10.058 1.602 1.00 98.50 182 LYS A C 1
ATOM 1370 O O . LYS A 1 182 ? -5.994 10.134 1.326 1.00 98.50 182 LYS A O 1
ATOM 1375 N N . TRP A 1 183 ? -4.213 8.895 1.893 1.00 98.62 183 TRP A N 1
ATOM 1376 C CA . TRP A 1 183 ? -4.937 7.618 1.863 1.00 98.62 183 TRP A CA 1
ATOM 1377 C C . TRP A 1 183 ? -6.099 7.586 2.852 1.00 98.62 183 TRP A C 1
ATOM 1379 O O . TRP A 1 183 ? -7.216 7.250 2.466 1.00 98.62 183 TRP A O 1
ATOM 1389 N N . ALA A 1 184 ? -5.875 8.003 4.101 1.00 98.19 184 ALA A N 1
ATOM 1390 C CA . ALA A 1 184 ? -6.920 8.071 5.117 1.00 98.19 184 ALA A CA 1
ATOM 1391 C C . ALA A 1 184 ? -8.100 8.956 4.678 1.00 98.19 184 ALA A C 1
ATOM 1393 O O . ALA A 1 184 ? -9.257 8.584 4.877 1.00 98.19 184 ALA A O 1
ATOM 1394 N N . GLY A 1 185 ? -7.813 10.098 4.044 1.00 98.06 185 GLY A N 1
ATOM 1395 C CA . GLY A 1 185 ? -8.825 10.976 3.458 1.00 98.06 185 GLY A CA 1
ATOM 1396 C C . GLY A 1 185 ? -9.666 10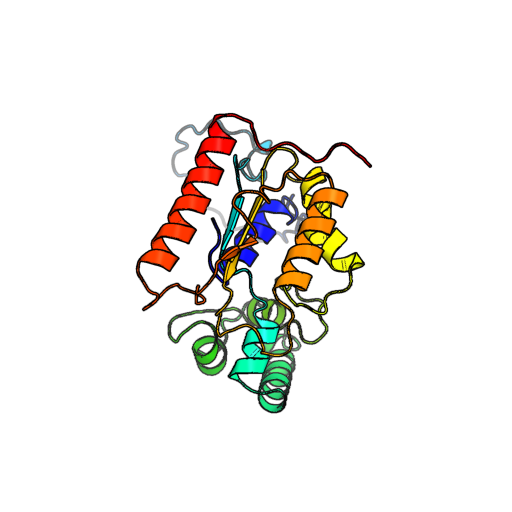.264 2.399 1.00 98.06 185 GLY A C 1
ATOM 1397 O O . GLY A 1 185 ? -10.890 10.262 2.499 1.00 98.06 185 GLY A O 1
ATOM 1398 N N . ILE A 1 186 ? -9.021 9.591 1.444 1.00 98.31 186 ILE A N 1
ATOM 1399 C CA . ILE A 1 186 ? -9.704 8.871 0.359 1.00 98.31 186 ILE A CA 1
ATOM 1400 C C . ILE A 1 186 ? -10.548 7.701 0.879 1.00 98.31 186 ILE A C 1
ATOM 1402 O O . ILE A 1 186 ? -11.681 7.523 0.434 1.00 98.31 186 ILE A O 1
ATOM 1406 N N . ILE A 1 187 ? -10.047 6.937 1.855 1.00 97.75 187 ILE A N 1
ATOM 1407 C CA . ILE A 1 187 ? -10.797 5.838 2.489 1.00 97.75 187 ILE A CA 1
ATOM 1408 C C . ILE A 1 187 ? -12.083 6.371 3.134 1.00 97.75 187 ILE A C 1
ATOM 1410 O O . ILE A 1 187 ? -13.168 5.829 2.908 1.00 97.75 187 ILE A O 1
ATOM 1414 N N . LYS A 1 188 ? -11.976 7.457 3.910 1.00 96.38 188 LYS A N 1
ATOM 1415 C CA . LYS A 1 188 ? -13.123 8.058 4.603 1.00 96.38 188 LYS A CA 1
ATOM 1416 C C . LYS A 1 188 ? -14.121 8.693 3.637 1.00 96.38 188 LYS A C 1
ATOM 1418 O O . LYS A 1 188 ? -15.318 8.490 3.802 1.00 96.38 188 LYS A O 1
ATOM 1423 N N . GLN A 1 189 ? -13.647 9.417 2.621 1.00 96.38 189 GLN A N 1
ATOM 1424 C CA . GLN A 1 189 ? -14.500 9.982 1.565 1.00 96.38 189 GLN A CA 1
ATOM 1425 C C . GLN A 1 189 ? -15.249 8.887 0.794 1.00 96.38 189 GLN A C 1
ATOM 1427 O O . GLN A 1 189 ? -16.412 9.064 0.442 1.00 96.38 189 GLN A O 1
ATOM 1432 N N . GLY A 1 190 ? -14.611 7.730 0.596 1.00 95.62 190 GLY A N 1
ATOM 1433 C CA . GLY A 1 190 ? -15.224 6.531 0.025 1.00 95.62 190 GLY A CA 1
ATOM 1434 C C . GLY A 1 190 ? -16.250 5.835 0.926 1.00 95.62 190 GLY A C 1
ATOM 1435 O O . GLY A 1 190 ? -16.843 4.841 0.510 1.00 95.62 190 GLY A O 1
ATOM 1436 N N . GLY A 1 191 ? -16.459 6.320 2.156 1.00 95.12 191 GLY A N 1
ATOM 1437 C CA . GLY A 1 191 ? -17.426 5.783 3.113 1.00 95.12 191 GLY A CA 1
ATOM 1438 C C . GLY A 1 191 ? -16.960 4.538 3.868 1.00 95.12 191 GLY A C 1
ATOM 1439 O O . GLY A 1 191 ? -17.785 3.874 4.487 1.00 95.12 191 GLY A O 1
ATOM 1440 N N . ALA A 1 192 ? -15.671 4.185 3.823 1.00 95.50 192 ALA A N 1
ATOM 1441 C CA . ALA A 1 192 ? -15.147 3.056 4.590 1.00 95.50 192 ALA A CA 1
ATOM 1442 C C . ALA A 1 192 ? -14.882 3.426 6.057 1.00 95.50 192 ALA A C 1
ATOM 1444 O O . ALA A 1 192 ? -14.559 4.568 6.396 1.00 95.50 192 ALA A O 1
ATOM 1445 N N . ALA A 1 193 ? -14.988 2.428 6.934 1.00 96.00 193 ALA A N 1
ATOM 1446 C CA . ALA A 1 193 ? -14.564 2.536 8.322 1.00 96.00 193 ALA A CA 1
ATOM 1447 C C . ALA A 1 193 ? -13.029 2.440 8.399 1.00 96.00 193 ALA A C 1
ATOM 1449 O O . ALA A 1 193 ? -12.439 1.442 7.984 1.00 96.00 193 ALA A O 1
ATOM 1450 N N . LEU A 1 194 ? -12.380 3.477 8.928 1.00 97.62 194 LEU A N 1
ATOM 1451 C CA . LEU A 1 194 ? -10.931 3.532 9.130 1.00 97.62 194 LEU A CA 1
ATOM 1452 C C . LEU A 1 194 ? -10.637 3.727 10.619 1.00 97.62 194 LEU A C 1
ATOM 1454 O O . LEU A 1 194 ? -11.178 4.651 11.223 1.00 97.62 194 LEU A O 1
ATOM 1458 N N . ASP A 1 195 ? -9.758 2.907 11.194 1.00 97.94 195 ASP A N 1
ATOM 1459 C CA . ASP A 1 195 ? -9.217 3.147 12.534 1.00 97.94 195 ASP A CA 1
ATOM 1460 C C . ASP A 1 195 ? -7.968 4.029 12.457 1.00 97.94 195 ASP A C 1
ATOM 1462 O O . ASP A 1 195 ? -6.838 3.555 12.336 1.00 97.94 195 ASP A O 1
ATOM 1466 N N . ASP A 1 196 ? -8.187 5.336 12.527 1.00 94.88 196 ASP A N 1
ATOM 1467 C CA . ASP A 1 196 ? -7.150 6.365 12.624 1.00 94.88 196 ASP A CA 1
ATOM 1468 C C . ASP A 1 196 ? -6.750 6.689 14.072 1.00 94.88 196 ASP A C 1
ATOM 1470 O O . ASP A 1 196 ? -5.917 7.562 14.302 1.00 94.88 196 ASP A O 1
ATOM 1474 N N . THR A 1 197 ? -7.339 6.002 15.056 1.00 96.19 197 THR A N 1
ATOM 1475 C CA . THR A 1 197 ? -6.944 6.125 16.465 1.00 96.19 197 THR A CA 1
ATOM 1476 C C . THR A 1 197 ? -5.756 5.222 16.765 1.00 96.19 197 THR A C 1
ATOM 1478 O O . THR A 1 197 ? -4.818 5.644 17.434 1.00 96.19 197 THR A O 1
ATOM 1481 N N . ASN A 1 198 ? -5.793 3.982 16.268 1.00 98.06 198 ASN A N 1
ATOM 1482 C CA . ASN A 1 198 ? -4.684 3.035 16.400 1.00 98.06 198 ASN A CA 1
ATOM 1483 C C . ASN A 1 198 ? -3.757 3.053 15.171 1.00 98.06 198 ASN A C 1
ATOM 1485 O O . ASN A 1 198 ? -2.552 2.811 15.299 1.00 98.06 198 ASN A O 1
ATOM 1489 N N . GLY A 1 199 ? -4.299 3.359 13.988 1.00 98.00 199 GLY A N 1
ATOM 1490 C CA . GLY A 1 199 ? -3.545 3.457 12.741 1.00 98.00 199 GLY A CA 1
ATOM 1491 C C . GLY A 1 199 ? -2.752 4.756 12.587 1.00 98.00 199 GLY A C 1
ATOM 1492 O O . GLY A 1 199 ? -2.960 5.729 13.306 1.00 98.00 199 GLY A O 1
ATOM 1493 N N . GLY A 1 200 ? -1.838 4.775 11.621 1.00 98.38 200 GLY A N 1
ATOM 1494 C CA . GLY A 1 200 ? -1.022 5.932 11.263 1.00 98.38 200 GLY A CA 1
ATOM 1495 C C . GLY A 1 200 ? 0.458 5.591 11.102 1.00 98.38 200 GLY A C 1
ATOM 1496 O O . GLY A 1 200 ? 0.824 4.450 10.807 1.00 98.38 200 GLY A O 1
ATOM 1497 N N . ILE A 1 201 ? 1.303 6.605 11.303 1.00 98.62 201 ILE A N 1
ATOM 1498 C CA . ILE A 1 201 ? 2.754 6.429 11.406 1.00 98.62 201 ILE A CA 1
ATOM 1499 C C . ILE A 1 201 ? 3.083 5.714 12.722 1.00 98.62 201 ILE A C 1
ATOM 1501 O O . ILE A 1 201 ? 2.597 6.105 13.785 1.00 98.62 201 ILE A O 1
ATOM 1505 N N . VAL A 1 202 ? 3.926 4.685 12.645 1.00 98.62 202 VAL A N 1
ATOM 1506 C CA . VAL A 1 202 ? 4.504 3.971 13.788 1.00 98.62 202 VAL A CA 1
ATOM 1507 C C . VAL A 1 202 ? 5.914 4.530 14.026 1.00 98.62 202 VAL A C 1
ATOM 1509 O O . VAL A 1 202 ? 6.811 4.260 13.214 1.00 98.62 202 VAL A O 1
ATOM 1512 N N . PRO A 1 203 ? 6.127 5.327 15.093 1.00 98.44 203 PRO A N 1
ATOM 1513 C CA . PRO A 1 203 ? 7.413 5.963 15.359 1.00 98.44 203 PRO A CA 1
ATOM 1514 C C . PRO A 1 203 ? 8.535 4.941 15.533 1.00 98.44 203 PRO A C 1
ATOM 1516 O O . PRO A 1 203 ? 8.375 3.915 16.193 1.00 98.44 203 PRO A O 1
ATOM 1519 N N . GLY A 1 204 ? 9.686 5.220 14.934 1.00 98.12 204 GLY A N 1
ATOM 1520 C CA . GLY A 1 204 ? 10.882 4.389 15.004 1.00 98.12 204 GLY A CA 1
ATOM 1521 C C . GLY A 1 204 ? 10.838 3.086 14.199 1.00 98.12 204 GLY A C 1
ATOM 1522 O O . GLY A 1 204 ? 11.895 2.473 14.057 1.00 98.12 204 GLY A O 1
ATOM 1523 N N . ALA A 1 205 ? 9.684 2.680 13.658 1.00 98.44 205 ALA A N 1
ATOM 1524 C CA . ALA A 1 205 ? 9.525 1.387 12.997 1.00 98.44 205 ALA A CA 1
ATOM 1525 C C . ALA A 1 205 ? 10.231 1.313 11.639 1.00 98.44 205 ALA A C 1
ATOM 1527 O O . ALA A 1 205 ? 9.977 2.132 10.750 1.00 98.44 205 ALA A O 1
ATOM 1528 N N . SER A 1 206 ? 11.081 0.299 11.483 1.00 98.00 206 SER A N 1
ATOM 1529 C CA . SER A 1 206 ? 11.585 -0.180 10.196 1.00 98.00 206 SER A CA 1
ATOM 1530 C C . SER A 1 206 ? 10.555 -1.079 9.505 1.00 98.00 206 SER A C 1
ATOM 1532 O O . SER A 1 206 ? 9.541 -1.465 10.092 1.00 98.00 206 SER A O 1
ATOM 1534 N N . HIS A 1 207 ? 10.817 -1.439 8.247 1.00 96.50 207 HIS A N 1
ATOM 1535 C CA . HIS A 1 207 ? 9.862 -2.158 7.399 1.00 96.50 207 HIS A CA 1
ATOM 1536 C C . HIS A 1 207 ? 9.300 -3.442 8.031 1.00 96.50 207 HIS A C 1
ATOM 1538 O O . HIS A 1 207 ? 8.091 -3.672 8.073 1.00 96.50 207 HIS A O 1
ATOM 1544 N N . ASN A 1 208 ? 10.199 -4.286 8.545 1.00 94.88 208 ASN A N 1
ATOM 1545 C CA . ASN A 1 208 ? 9.887 -5.602 9.106 1.00 94.88 208 ASN A CA 1
ATOM 1546 C C . ASN A 1 208 ? 10.195 -5.700 10.606 1.00 94.88 208 ASN A C 1
ATOM 1548 O O . ASN A 1 208 ? 10.232 -6.804 11.150 1.00 94.88 208 ASN A O 1
ATOM 1552 N N . LEU A 1 209 ? 10.449 -4.559 11.258 1.00 96.06 209 LEU A N 1
ATOM 1553 C CA . LEU A 1 209 ? 10.772 -4.435 12.682 1.00 96.06 209 LEU A CA 1
ATOM 1554 C C . LEU A 1 209 ? 12.050 -5.171 13.121 1.00 96.06 209 LEU A C 1
ATOM 1556 O O . LEU A 1 209 ? 12.331 -5.296 14.318 1.00 96.06 209 LEU A O 1
ATOM 1560 N N . ARG A 1 210 ? 12.837 -5.716 12.185 1.00 94.19 210 ARG A N 1
ATOM 1561 C CA . ARG A 1 210 ? 13.990 -6.547 12.525 1.00 94.19 210 ARG A CA 1
ATOM 1562 C C . ARG A 1 210 ? 15.105 -5.682 13.098 1.00 94.19 210 ARG A C 1
ATOM 1564 O O . ARG A 1 210 ? 15.763 -4.940 12.378 1.00 94.19 210 ARG A O 1
ATOM 1571 N N . GLY A 1 211 ? 15.388 -5.893 14.380 1.00 96.00 211 GLY A N 1
ATOM 1572 C CA . GLY A 1 211 ? 16.406 -5.130 15.102 1.00 96.00 211 GLY A CA 1
ATOM 1573 C C . GLY A 1 211 ? 15.891 -3.804 15.657 1.00 96.00 211 GLY A C 1
ATOM 1574 O O . GLY A 1 211 ? 16.682 -3.054 16.228 1.00 96.00 211 GLY A O 1
ATOM 1575 N N . ASP A 1 212 ? 14.590 -3.531 15.536 1.00 98.12 212 ASP A N 1
ATOM 1576 C CA . ASP A 1 212 ? 13.989 -2.362 16.160 1.00 98.12 212 ASP A CA 1
ATOM 1577 C C . ASP A 1 212 ? 13.991 -2.496 17.694 1.00 98.12 212 ASP A C 1
ATOM 1579 O O . ASP A 1 212 ? 13.919 -3.607 18.234 1.00 98.12 212 ASP A O 1
ATOM 1583 N N . PRO A 1 213 ? 14.054 -1.372 18.430 1.00 98.12 213 PRO A N 1
ATOM 1584 C CA . PRO A 1 213 ? 13.953 -1.383 19.883 1.00 98.12 213 PRO A CA 1
ATOM 1585 C C . PRO A 1 213 ? 12.621 -1.959 20.378 1.00 98.12 213 PRO A C 1
ATOM 1587 O O . PRO A 1 213 ? 11.566 -1.706 19.805 1.00 98.12 213 PRO A O 1
ATOM 1590 N N . GLU A 1 214 ? 12.637 -2.618 21.538 1.00 98.19 214 GLU A N 1
ATOM 1591 C CA . GLU A 1 214 ? 11.448 -3.247 22.138 1.00 98.19 214 GLU A CA 1
ATOM 1592 C C . GLU A 1 214 ? 10.241 -2.296 22.276 1.00 98.19 214 GLU A C 1
ATOM 1594 O O . GLU A 1 214 ? 9.094 -2.718 22.143 1.00 98.19 214 GLU A O 1
ATOM 1599 N N . HIS A 1 215 ? 10.470 -1.001 22.522 1.00 98.19 215 HIS A N 1
ATOM 1600 C CA . HIS A 1 215 ? 9.379 -0.028 22.629 1.00 98.19 215 HIS A CA 1
ATOM 1601 C C . HIS A 1 215 ? 8.636 0.197 21.302 1.00 98.19 215 HIS A C 1
ATOM 1603 O O . HIS A 1 215 ? 7.433 0.428 21.338 1.00 98.19 215 HIS A O 1
ATOM 1609 N N . VAL A 1 216 ? 9.314 0.071 20.156 1.00 98.38 216 VAL A N 1
ATOM 1610 C CA . VAL A 1 216 ? 8.701 0.159 18.821 1.00 98.38 216 VAL A CA 1
ATOM 1611 C C . VAL A 1 216 ? 7.815 -1.061 18.568 1.00 98.38 216 VAL A C 1
ATOM 1613 O O . VAL A 1 216 ? 6.670 -0.925 18.140 1.00 98.38 216 VAL A O 1
ATOM 1616 N N . LEU A 1 217 ? 8.303 -2.258 18.919 1.00 98.19 217 LEU A N 1
ATOM 1617 C CA . LEU A 1 217 ? 7.510 -3.487 18.831 1.00 98.19 217 LEU A CA 1
ATOM 1618 C C . LEU A 1 217 ? 6.272 -3.409 19.736 1.00 98.19 217 LEU A C 1
ATOM 1620 O O . LEU A 1 217 ? 5.170 -3.744 19.306 1.00 98.19 217 LEU A O 1
ATOM 1624 N N . ARG A 1 218 ? 6.437 -2.926 20.977 1.00 98.25 218 ARG A N 1
ATOM 1625 C CA . ARG A 1 218 ? 5.323 -2.725 21.916 1.00 98.25 218 ARG A CA 1
ATOM 1626 C C . ARG A 1 218 ? 4.291 -1.727 21.397 1.00 98.25 218 ARG A C 1
ATOM 1628 O O . ARG A 1 218 ? 3.104 -1.993 21.564 1.00 98.25 218 ARG A O 1
ATOM 1635 N N . ASP A 1 219 ? 4.713 -0.627 20.773 1.00 98.56 219 ASP A N 1
ATOM 1636 C CA . ASP A 1 219 ? 3.785 0.336 20.167 1.00 98.56 219 ASP A CA 1
ATOM 1637 C C . ASP A 1 219 ? 2.946 -0.333 19.071 1.00 98.56 219 ASP A C 1
ATOM 1639 O O . ASP A 1 219 ? 1.716 -0.310 19.120 1.00 98.56 219 ASP A O 1
ATOM 1643 N N . LEU A 1 220 ? 3.593 -1.038 18.138 1.00 98.31 220 LEU A N 1
ATOM 1644 C CA . LEU A 1 220 ? 2.888 -1.741 17.069 1.00 98.31 220 LEU A CA 1
ATOM 1645 C C . LEU A 1 220 ? 1.912 -2.800 17.608 1.00 98.31 220 LEU A C 1
ATOM 1647 O O . LEU A 1 220 ? 0.765 -2.858 17.164 1.00 98.31 220 LEU A O 1
ATOM 1651 N N . PHE A 1 221 ? 2.320 -3.603 18.596 1.00 98.19 221 PHE A N 1
ATOM 1652 C CA . PHE A 1 221 ? 1.430 -4.585 19.225 1.00 98.19 221 PHE A CA 1
ATOM 1653 C C . PHE A 1 221 ? 0.257 -3.930 19.955 1.00 98.19 221 PHE A C 1
ATOM 1655 O O . PHE A 1 221 ? -0.864 -4.430 19.875 1.00 98.19 221 PHE A O 1
ATOM 1662 N N . SER A 1 222 ? 0.490 -2.806 20.635 1.00 98.62 222 SER A N 1
ATOM 1663 C CA . SER A 1 222 ? -0.564 -2.041 21.301 1.00 98.62 222 SER A CA 1
ATOM 1664 C C . SER A 1 222 ? -1.618 -1.564 20.300 1.00 98.62 222 SER A C 1
ATOM 1666 O O . SER A 1 222 ? -2.810 -1.757 20.529 1.00 98.62 222 SER A O 1
ATOM 1668 N N . ARG A 1 223 ? -1.191 -1.036 19.146 1.00 98.69 223 ARG A N 1
ATOM 1669 C CA . ARG A 1 223 ? -2.086 -0.588 18.066 1.00 98.69 223 ARG A CA 1
ATOM 1670 C C . ARG A 1 223 ? -2.907 -1.732 17.478 1.00 98.69 223 ARG A C 1
ATOM 1672 O O . ARG A 1 223 ? -4.118 -1.599 17.326 1.00 98.69 223 ARG A O 1
ATOM 1679 N N . VAL A 1 224 ? -2.271 -2.873 17.194 1.00 98.69 224 VAL A N 1
ATOM 1680 C CA . VAL A 1 224 ? -2.967 -4.076 16.700 1.00 98.69 224 VAL A CA 1
ATOM 1681 C C . VAL A 1 224 ? -4.003 -4.561 17.712 1.00 98.69 224 VAL A C 1
ATOM 1683 O O . VAL A 1 224 ? -5.158 -4.766 17.348 1.00 98.69 224 VAL A O 1
ATOM 1686 N N . ASN A 1 225 ? -3.633 -4.684 18.987 1.00 98.62 225 ASN A N 1
ATOM 1687 C CA . ASN A 1 225 ? -4.566 -5.099 20.034 1.00 98.62 225 ASN A CA 1
ATOM 1688 C C . ASN A 1 225 ? -5.708 -4.090 20.221 1.00 98.62 225 ASN A C 1
ATOM 1690 O O . ASN A 1 225 ? -6.856 -4.496 20.392 1.00 98.62 225 ASN A O 1
ATOM 1694 N N . GLY A 1 226 ? -5.415 -2.790 20.152 1.00 98.62 226 GLY A N 1
ATOM 1695 C CA . GLY A 1 226 ? -6.415 -1.728 20.211 1.00 98.62 226 GLY A CA 1
ATOM 1696 C C . GLY A 1 226 ? -7.427 -1.822 19.069 1.00 98.62 226 GLY A C 1
ATOM 1697 O O . GLY A 1 226 ? -8.628 -1.732 19.312 1.00 98.62 226 GLY A O 1
ATOM 1698 N N . PHE A 1 227 ? -6.965 -2.077 17.844 1.00 98.56 227 PHE A N 1
ATOM 1699 C CA . PHE A 1 227 ? -7.835 -2.285 16.686 1.00 98.56 227 PHE A CA 1
ATOM 1700 C C . PHE A 1 227 ? -8.751 -3.498 16.866 1.00 98.56 227 PHE A C 1
ATOM 1702 O O . PHE A 1 227 ? -9.964 -3.378 16.701 1.00 98.56 227 PHE A O 1
ATOM 1709 N N . LEU A 1 228 ? -8.199 -4.644 17.281 1.00 98.38 228 LEU A N 1
ATOM 1710 C CA . LEU A 1 228 ? -8.981 -5.864 17.521 1.00 98.38 228 LEU A CA 1
ATOM 1711 C C . LEU A 1 228 ? -10.046 -5.655 18.609 1.00 98.38 228 LEU A C 1
ATOM 1713 O O . LEU A 1 228 ? -11.210 -5.981 18.402 1.00 98.38 228 LEU A O 1
ATOM 1717 N N . GLN A 1 229 ? -9.691 -5.010 19.724 1.00 98.25 229 GLN A N 1
ATOM 1718 C CA . GLN A 1 229 ? -10.650 -4.690 20.788 1.00 98.25 229 GLN A CA 1
ATOM 1719 C C . GLN A 1 229 ? -11.781 -3.768 20.319 1.00 98.25 229 GLN A C 1
ATOM 1721 O O . GLN A 1 229 ? -12.902 -3.863 20.818 1.00 98.25 229 GLN A O 1
ATOM 1726 N N . ARG A 1 230 ? -11.495 -2.839 19.401 1.00 97.25 230 ARG A N 1
ATOM 1727 C CA . ARG A 1 230 ? -12.513 -1.949 18.834 1.00 97.25 230 ARG A CA 1
ATOM 1728 C C . ARG A 1 230 ? -13.400 -2.651 17.812 1.00 97.25 230 ARG A C 1
ATOM 1730 O O . ARG A 1 230 ? -14.577 -2.305 17.739 1.00 97.25 230 ARG A O 1
ATOM 1737 N N . ILE A 1 231 ? -12.872 -3.624 17.066 1.00 95.88 231 ILE A N 1
ATOM 1738 C CA . ILE A 1 231 ? -13.682 -4.517 16.224 1.00 95.88 231 ILE A CA 1
ATOM 1739 C C . ILE A 1 231 ? -14.674 -5.282 17.099 1.00 95.88 231 ILE A C 1
ATOM 1741 O O . ILE A 1 231 ? -15.873 -5.190 16.852 1.00 95.88 231 ILE A O 1
ATOM 1745 N N . ASP A 1 232 ? -14.201 -5.937 18.165 1.00 95.50 232 ASP A N 1
ATOM 1746 C CA . ASP A 1 232 ? -15.047 -6.741 19.063 1.00 95.50 232 ASP A CA 1
ATOM 1747 C C . ASP A 1 232 ? -16.199 -5.930 19.682 1.00 95.50 232 ASP A C 1
ATOM 1749 O O . ASP A 1 232 ? -17.283 -6.455 19.936 1.00 95.50 232 ASP A O 1
ATOM 1753 N N . LYS A 1 233 ? -15.978 -4.631 19.916 1.00 95.31 233 LYS A N 1
ATOM 1754 C CA . LYS A 1 233 ? -16.977 -3.705 20.473 1.00 95.31 233 LYS A CA 1
ATOM 1755 C C . LYS A 1 233 ? -17.869 -3.033 19.423 1.00 95.31 233 LYS A C 1
ATOM 1757 O O . LYS A 1 233 ? -18.874 -2.430 19.792 1.00 95.31 233 LYS A O 1
ATOM 1762 N N . GLY A 1 234 ? -17.523 -3.100 18.136 1.00 91.25 234 GLY A N 1
ATOM 1763 C CA . GLY A 1 234 ? -18.207 -2.344 17.079 1.00 91.25 234 GLY A CA 1
ATOM 1764 C C . GLY A 1 234 ? -17.943 -0.829 17.129 1.00 91.25 234 GLY A C 1
ATOM 1765 O O . GLY A 1 234 ? -18.785 -0.027 16.715 1.00 91.25 234 GLY A O 1
ATOM 1766 N N . ASP A 1 235 ? -16.776 -0.427 17.640 1.00 92.12 235 ASP A N 1
ATOM 1767 C CA . ASP A 1 235 ? -16.405 0.972 17.904 1.00 92.12 235 ASP A CA 1
ATOM 1768 C C . ASP A 1 235 ? -15.752 1.678 16.702 1.00 92.12 235 ASP A C 1
ATOM 1770 O O . ASP A 1 235 ? -15.394 2.859 16.787 1.00 92.12 235 ASP A O 1
ATOM 1774 N N . ILE A 1 236 ? -15.552 0.972 15.586 1.00 90.75 236 ILE A N 1
ATOM 1775 C CA . ILE A 1 236 ? -14.999 1.537 14.351 1.00 90.75 236 ILE A CA 1
ATOM 1776 C C . ILE A 1 236 ? -16.149 1.723 13.369 1.00 90.75 236 ILE A C 1
ATOM 1778 O O . ILE A 1 236 ? -16.665 0.764 12.800 1.00 90.75 236 ILE A O 1
ATOM 1782 N N . LYS A 1 237 ? -16.581 2.973 13.205 1.00 81.06 237 LYS A N 1
ATOM 1783 C CA . LYS A 1 237 ? -17.730 3.334 12.371 1.00 81.06 237 LYS A CA 1
ATOM 1784 C C . LYS A 1 237 ? -17.273 4.124 11.155 1.00 81.06 237 LYS A C 1
ATOM 1786 O O . LYS A 1 237 ? -16.235 4.784 11.183 1.00 81.06 237 LYS A O 1
ATOM 1791 N N . THR A 1 238 ? -18.064 4.064 10.091 1.00 77.75 238 THR A N 1
ATOM 1792 C CA . THR A 1 238 ? -17.889 4.926 8.922 1.00 77.75 238 THR A CA 1
ATOM 1793 C C . THR A 1 238 ? -18.002 6.388 9.348 1.00 77.75 238 THR A C 1
ATOM 1795 O O . THR A 1 238 ? -18.815 6.725 10.215 1.00 77.75 238 THR A O 1
ATOM 1798 N N . ALA A 1 239 ? -17.200 7.269 8.747 1.00 62.41 239 ALA A N 1
ATOM 1799 C CA . ALA A 1 239 ? -17.381 8.700 8.956 1.00 62.41 239 ALA A CA 1
ATOM 1800 C C . ALA A 1 239 ? -18.810 9.092 8.520 1.00 62.41 239 ALA A C 1
ATOM 1802 O O . ALA A 1 239 ? -19.263 8.614 7.475 1.00 62.41 239 ALA A O 1
ATOM 1803 N N . PRO A 1 240 ? -19.547 9.910 9.298 1.00 51.16 240 PRO A N 1
ATOM 1804 C CA . PRO A 1 240 ? -20.816 10.447 8.828 1.00 51.16 240 PRO A CA 1
ATOM 1805 C C . PRO A 1 240 ? -20.556 11.219 7.532 1.00 51.16 240 PRO A C 1
ATOM 1807 O O . PRO A 1 240 ? -19.583 11.969 7.458 1.00 51.16 240 PRO A O 1
ATOM 1810 N N . HIS A 1 241 ? -21.383 10.979 6.512 1.00 48.81 241 HIS A N 1
ATOM 1811 C CA . HIS A 1 241 ? -21.274 11.649 5.217 1.00 48.81 241 HIS A CA 1
ATOM 1812 C C . HIS A 1 241 ? -21.194 13.169 5.437 1.00 48.81 241 HIS A C 1
ATOM 1814 O O . HIS A 1 241 ? -22.124 13.750 6.001 1.00 48.81 241 HIS A O 1
ATOM 1820 N N . LEU A 1 242 ? -20.057 13.767 5.066 1.00 36.75 242 LEU A N 1
ATOM 1821 C CA . LEU A 1 242 ? -19.868 15.218 4.997 1.00 36.75 242 LEU A CA 1
ATOM 1822 C C . LEU A 1 242 ? -20.444 15.749 3.686 1.00 36.75 242 LEU A C 1
ATOM 1824 O O . LE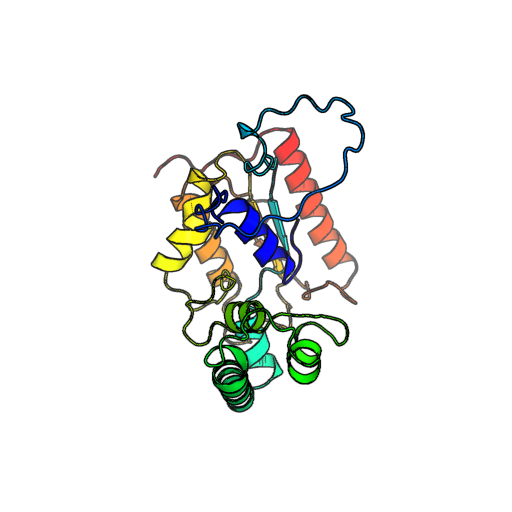U A 1 242 ? -20.241 15.072 2.652 1.00 36.75 242 LEU A O 1
#

pLDDT: mean 86.01, std 21.13, range [28.41, 98.81]

Secondary structure (DSSP, 8-state):
-EETTHHHHHHHHHHS----------------------------TTSTTPPPP-S-EEEES---HHHHHHHHH-HHHHHHHHHHHIIIIITTT-TTSBPPHHHHTTTS-TT---BHHHHHHHH-TTS--TT----TT--HHHHHHTGGGHHHHSTT--EEEEEETT-TTS-TT--HHHHHHHHHHHHHHTT--B-TTT-EEETT--TT-TT--HHHHHHHHHHHHHHHHHHHHT---PPP--

Organism: NCBI:txid578093

Sequence (242 aa):
MGHSTGCQDTMQYLVGGSGGAKAGDAGESGVDGAMVDQGEREGTSADRGRRPKLDGAILQAPVSDREAMVEMLGGDDFSRMVREVQEQWIDAGRSDDVLPASYAGKLFGKSSAVTAYRWMSLASPDGTGDDDYFSSDLPEQQLQRTFGRLGRVAPETPVMLLYGERDQYVPGWVDKEALVRKWAGIIKQGGAALDDTNGGIVPGASHNLRGDPEHVLRDLFSRVNGFLQRIDKGDIKTAPHL